Protein AF-A0A8X6IH60-F1 (afdb_monomer_lite)

pLDDT: mean 70.01, std 23.92, range [30.62, 98.75]

InterPro domains:
  IPR001849 Pleckstrin homology domain [PF00169] (4-75)
  IPR001849 Pleckstrin homology domain [PS50003] (1-76)
  IPR011993 PH-like domain superfamily [G3DSA:2.30.29.30] (2-85)
  IPR043448 Pleckstrin homology domain-containing family O member 1/2 [PTHR15871] (10-152)

Radius of gyration: 47.79 Å; chains: 1; bounding box: 121×69×142 Å

Secondary structure (DSSP, 8-state):
---SSTT--S-STTS----GGG--EEEE---SSTT-S-EEEEE-SS--SS--PEEEE-SSHHHHHHHHHHHHHHHHHHHHHHTSTT-----------------------------TTTTSPPP-TT-PPP---------------------------------------------------------------------------PPPPP---------------HHHHHHHHHHHHHHHHHTT--TT--PPPPHHHHHHHHHHHHHHHHHHHHHHHHHHHHHHHHHHHHHHHHHHHHHHHHHHHHHHHHHHHHHHHHHHHHHHHHHHHHHHHHHHHHHHHHHHHHHHHHHHHHHHHHHHHHHHHHHT-

Foldseek 3Di:
DDDPDPPDPPPDPPDDDDDLLQWQDKAFDPDPDPPARAKIWTAHPPPDPPGPIDIDGDPDPVVSVVVSVVSNVVSVVSVVVVPDPDDDPPPPPDDDDDDDDDDDDDDDDPDDPDPPPPPDPDPPDDDDDPPPPDPDPDPDDDDDDDPDDDDDDDDDDDDDDDDDDDDDDDDDDDDDDDDDPDPDDDDDDDDDDDDDDDDDDDDDDDDDDDDDDDDDDDDDPCPDPPPVVVVVVVVVVVVCVVVVPDPPDPDPDDVVVVVVVVVVVVVVVVVVVVVVVVVVVVVVVVVVVVVVVVVVVVVVVVVVVVVVVVVVVVVVVVVVVVVVVVVVVVVVVVVVVVVVVVVVVVVVVVVVVVVVVVVVVVVVVVVVD

Structure (mmCIF, N/CA/C/O backbone):
data_AF-A0A8X6IH60-F1
#
_entry.id   AF-A0A8X6IH60-F1
#
loop_
_atom_site.group_PDB
_atom_site.id
_atom_site.type_symbol
_atom_site.label_atom_id
_atom_site.label_alt_id
_atom_site.label_comp_id
_atom_site.label_asym_id
_atom_site.label_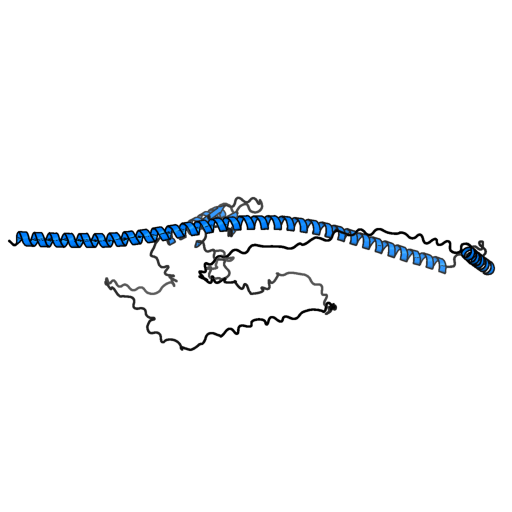entity_id
_atom_site.label_seq_id
_atom_site.pdbx_PDB_ins_code
_atom_site.Cartn_x
_atom_site.Cartn_y
_atom_site.Cartn_z
_atom_site.occupancy
_atom_site.B_iso_or_equiv
_atom_site.auth_seq_id
_atom_site.auth_comp_id
_atom_site.auth_asym_id
_atom_site.auth_atom_id
_atom_site.pdbx_PDB_model_num
ATOM 1 N N . MET A 1 1 ? -17.588 -17.289 -11.779 1.00 48.81 1 MET A N 1
ATOM 2 C CA . MET A 1 1 ? -16.783 -18.509 -11.999 1.00 48.81 1 MET A CA 1
ATOM 3 C C . MET A 1 1 ? -16.301 -18.415 -13.435 1.00 48.81 1 MET A C 1
ATOM 5 O O . MET A 1 1 ? -17.143 -18.411 -14.318 1.00 48.81 1 MET A O 1
ATOM 9 N N . PHE A 1 2 ? -15.010 -18.174 -13.664 1.00 45.12 2 PHE A N 1
ATOM 10 C CA . PHE A 1 2 ? -14.472 -18.009 -15.018 1.00 45.12 2 PHE A CA 1
ATOM 11 C C . PHE A 1 2 ? -13.939 -19.360 -15.490 1.00 45.12 2 PHE A C 1
ATOM 13 O O . PHE A 1 2 ? -12.929 -19.838 -14.974 1.00 45.12 2 PHE A O 1
ATOM 20 N N . SER A 1 3 ? -14.644 -19.999 -16.420 1.00 40.81 3 SER A N 1
ATOM 21 C CA . SER A 1 3 ? -14.203 -21.225 -17.079 1.00 40.81 3 SER A CA 1
ATOM 22 C C . SER A 1 3 ? -14.159 -20.990 -18.584 1.00 40.81 3 SER A C 1
ATOM 24 O O . SER A 1 3 ? -15.100 -20.464 -19.165 1.00 40.81 3 SER A O 1
ATOM 26 N N . SER A 1 4 ? -13.080 -21.425 -19.232 1.00 39.62 4 SER A N 1
ATOM 27 C CA . SER A 1 4 ? -12.942 -21.456 -20.696 1.00 39.62 4 SER A CA 1
ATOM 28 C C . SER A 1 4 ? -13.861 -22.491 -21.372 1.00 39.62 4 SER A C 1
ATOM 30 O O . SER A 1 4 ? -13.827 -22.660 -22.586 1.00 39.62 4 SER A O 1
ATOM 32 N N . SER A 1 5 ? -14.687 -23.193 -20.592 1.00 41.41 5 SER A N 1
ATOM 33 C CA . SER A 1 5 ? -15.637 -24.210 -21.033 1.00 41.41 5 SER A CA 1
ATOM 34 C C . SER A 1 5 ? -16.956 -24.038 -20.282 1.00 41.41 5 SER A C 1
ATOM 36 O O . SER A 1 5 ? -16.980 -23.986 -19.048 1.00 41.41 5 SER A O 1
ATOM 38 N N . THR A 1 6 ? -18.058 -23.990 -21.031 1.00 49.53 6 THR A N 1
ATOM 39 C CA . THR A 1 6 ? -19.439 -23.840 -20.540 1.00 49.53 6 THR A CA 1
ATOM 40 C C . THR A 1 6 ? -19.954 -25.056 -19.758 1.00 49.53 6 THR A C 1
ATOM 42 O O . THR A 1 6 ? -21.046 -25.000 -19.199 1.00 49.53 6 THR A O 1
ATOM 45 N N . GLN A 1 7 ? -19.176 -26.142 -19.665 1.00 48.38 7 GLN A N 1
ATOM 46 C CA . GLN A 1 7 ? -19.525 -27.349 -18.902 1.00 48.38 7 GLN A CA 1
ATOM 47 C C . GLN A 1 7 ? -18.658 -27.589 -17.657 1.00 48.38 7 GLN A C 1
ATOM 49 O O . GLN A 1 7 ? -18.903 -28.549 -16.921 1.00 48.38 7 GLN A O 1
ATOM 54 N N . SER A 1 8 ? -17.651 -26.753 -17.383 1.00 47.19 8 SER A N 1
ATOM 55 C CA . SER A 1 8 ? -16.780 -26.988 -16.227 1.00 47.19 8 SER A CA 1
ATOM 56 C C . SER A 1 8 ? -17.507 -26.611 -14.933 1.00 47.19 8 SER A C 1
ATOM 58 O O . SER A 1 8 ? -17.774 -25.442 -14.664 1.00 47.19 8 SER A O 1
ATOM 60 N N . LYS A 1 9 ? -17.804 -27.609 -14.090 1.00 52.34 9 LYS A N 1
ATOM 61 C CA . LYS A 1 9 ? -18.406 -27.446 -12.748 1.00 52.34 9 LYS A CA 1
ATOM 62 C C . LYS A 1 9 ? -17.467 -26.772 -11.725 1.00 52.34 9 LYS A C 1
ATOM 64 O O . LYS A 1 9 ? -17.637 -26.964 -10.525 1.00 52.34 9 LYS A O 1
ATOM 69 N N . GLY A 1 10 ? -16.450 -26.036 -12.183 1.00 47.19 10 GLY A N 1
ATOM 70 C CA . GLY A 1 10 ? -15.526 -25.254 -11.359 1.00 47.19 10 GLY A CA 1
ATOM 71 C C . GLY A 1 10 ? -14.864 -26.010 -10.208 1.00 47.19 10 GLY A C 1
ATOM 72 O O . GLY A 1 10 ? -14.608 -25.435 -9.155 1.00 47.19 10 GLY A O 1
ATOM 73 N N . ASN A 1 11 ? -14.588 -27.301 -10.408 1.00 48.88 11 ASN A N 1
ATOM 74 C CA . ASN A 1 11 ? -13.735 -28.108 -9.526 1.00 48.88 11 ASN A CA 1
ATOM 75 C C . ASN A 1 11 ? -12.288 -28.193 -10.056 1.00 48.88 11 ASN A C 1
ATOM 77 O O . ASN A 1 11 ? -11.426 -28.871 -9.500 1.00 48.88 11 ASN A O 1
ATOM 81 N N . GLU A 1 12 ? -11.997 -27.531 -11.173 1.00 48.03 12 GLU A N 1
ATOM 82 C CA . GLU A 1 12 ? -10.655 -27.514 -11.733 1.00 48.03 12 GLU A CA 1
ATOM 83 C C . GLU A 1 12 ? -9.822 -26.455 -11.007 1.00 48.03 12 GLU A C 1
ATOM 85 O O . GLU A 1 12 ? -10.176 -25.277 -10.962 1.00 48.03 12 GLU A O 1
ATOM 90 N N . LYS A 1 13 ? -8.691 -26.885 -10.434 1.00 54.25 13 LYS A N 1
ATOM 91 C CA . LYS A 1 13 ? -7.746 -26.060 -9.654 1.00 54.25 13 LYS A CA 1
ATOM 92 C C . LYS A 1 13 ? -7.140 -24.881 -10.439 1.00 54.25 13 LYS A C 1
ATOM 94 O O . LYS A 1 13 ? -6.390 -24.099 -9.866 1.00 54.25 13 LYS A O 1
ATOM 99 N N . SER A 1 14 ? -7.427 -24.787 -11.735 1.00 45.50 14 SER A N 1
ATOM 100 C CA . SER A 1 14 ? -7.004 -23.732 -12.656 1.00 45.50 14 SER A CA 1
ATOM 101 C C . SER A 1 14 ? -8.028 -22.603 -12.816 1.00 45.50 14 SER A C 1
ATOM 103 O O . SER A 1 14 ? -7.674 -21.565 -13.372 1.00 45.50 14 SER A O 1
ATOM 105 N N . CYS A 1 15 ? -9.273 -22.750 -12.337 1.00 55.00 15 CYS A N 1
ATOM 106 C CA . CYS A 1 15 ? -10.232 -21.646 -12.366 1.00 55.00 15 CYS A CA 1
ATOM 107 C C . CYS A 1 15 ? -9.965 -20.701 -11.185 1.00 55.00 15 CYS A C 1
ATOM 109 O O . CYS A 1 15 ? -10.027 -21.088 -10.017 1.00 55.00 15 CYS A O 1
ATOM 111 N N . GLY A 1 16 ? -9.616 -19.449 -11.483 1.00 62.66 16 GLY A N 1
ATOM 112 C CA . GLY A 1 16 ? -9.436 -18.427 -10.458 1.00 62.66 16 GLY A CA 1
ATOM 113 C C . GLY A 1 16 ? -10.760 -18.185 -9.734 1.00 62.66 16 GLY A C 1
ATOM 114 O O . GLY A 1 16 ? -11.678 -17.582 -10.290 1.00 62.66 16 GLY A O 1
ATOM 115 N N . VAL A 1 17 ? -10.881 -18.669 -8.499 1.00 74.19 17 VAL A N 1
ATOM 116 C CA . VAL A 1 17 ? -12.003 -18.329 -7.622 1.00 74.19 17 VAL A CA 1
ATOM 117 C C . VAL A 1 17 ? -11.660 -17.018 -6.926 1.00 74.19 17 VAL A C 1
ATOM 119 O O . VAL A 1 17 ? -10.758 -16.967 -6.091 1.00 74.19 17 VAL A O 1
ATOM 122 N N . LEU A 1 18 ? -12.380 -15.951 -7.271 1.00 81.62 18 LEU A N 1
ATOM 123 C CA . LEU A 1 18 ? -12.274 -14.679 -6.569 1.00 81.62 18 LEU A CA 1
ATOM 124 C C . LEU A 1 18 ? -13.090 -14.760 -5.274 1.00 81.62 18 LEU A C 1
ATOM 126 O O . LEU A 1 18 ? -14.310 -14.924 -5.315 1.00 81.62 18 LEU A O 1
ATOM 130 N N . ASN A 1 19 ? -12.427 -14.654 -4.122 1.00 83.88 19 ASN A N 1
ATOM 131 C CA . ASN A 1 19 ? -13.132 -14.596 -2.848 1.00 83.88 19 ASN A CA 1
ATOM 132 C C . ASN A 1 19 ? -13.708 -13.187 -2.627 1.00 83.88 19 ASN A C 1
ATOM 134 O O . ASN A 1 19 ? -12.965 -12.261 -2.304 1.00 83.88 19 ASN A O 1
ATOM 138 N N . LEU A 1 20 ? -15.030 -13.045 -2.767 1.00 87.75 20 LEU A N 1
ATOM 139 C CA . LEU A 1 20 ? -15.758 -11.789 -2.549 1.00 87.75 20 LEU A CA 1
ATOM 140 C C . LEU A 1 20 ? -15.799 -11.345 -1.079 1.00 87.75 20 LEU A C 1
ATOM 142 O O . LEU A 1 20 ? -16.198 -10.220 -0.800 1.00 87.75 20 LEU A O 1
ATOM 146 N N . ASP A 1 21 ? -15.343 -12.172 -0.131 1.00 85.06 21 ASP A N 1
ATOM 147 C CA . ASP A 1 21 ? -15.350 -11.822 1.292 1.00 85.06 21 ASP A CA 1
ATOM 148 C C . ASP A 1 21 ? -14.523 -10.563 1.607 1.00 85.06 21 ASP A C 1
ATOM 150 O O . ASP A 1 21 ? -14.809 -9.875 2.593 1.00 85.06 21 ASP A O 1
ATOM 154 N N . TYR A 1 22 ? -13.518 -10.258 0.787 1.00 87.06 22 TYR A N 1
ATOM 155 C CA . TYR A 1 22 ? -12.596 -9.142 0.997 1.00 87.06 22 TYR A CA 1
ATOM 156 C C . TYR A 1 22 ? -12.948 -7.884 0.204 1.00 87.06 22 TYR A C 1
ATOM 158 O O . TYR A 1 22 ? -12.294 -6.869 0.407 1.00 87.06 22 TYR A O 1
ATOM 166 N N . TYR A 1 23 ? -13.954 -7.940 -0.670 1.00 91.44 23 TYR A N 1
ATOM 167 C CA . TYR A 1 23 ? -14.323 -6.847 -1.566 1.00 91.44 23 TYR A CA 1
ATOM 168 C C . TYR A 1 23 ? -15.681 -6.276 -1.174 1.00 91.44 23 TYR A C 1
ATOM 170 O O . TYR A 1 23 ? -16.594 -7.008 -0.795 1.00 91.44 23 TYR A O 1
ATOM 178 N N . ASP A 1 24 ? -15.815 -4.960 -1.261 1.00 92.62 24 ASP A N 1
ATOM 179 C CA . ASP A 1 24 ? -17.054 -4.251 -0.945 1.00 92.62 24 ASP A CA 1
ATOM 180 C C . ASP A 1 24 ? -17.452 -3.215 -1.999 1.00 92.62 24 ASP A C 1
ATOM 182 O O . ASP A 1 24 ? -18.506 -2.595 -1.865 1.00 92.62 24 ASP A O 1
ATOM 186 N N . VAL A 1 25 ? -16.653 -3.063 -3.060 1.00 92.69 25 VAL A N 1
ATOM 187 C CA . VAL A 1 25 ? -16.924 -2.154 -4.173 1.00 92.69 25 VAL A CA 1
ATOM 188 C C . VAL A 1 25 ? -16.862 -2.919 -5.489 1.00 92.69 25 VAL A C 1
ATOM 190 O O . VAL A 1 25 ? -15.901 -3.637 -5.772 1.00 92.69 25 VAL A O 1
ATOM 193 N N . CYS A 1 26 ? -17.891 -2.735 -6.311 1.00 95.06 26 CYS A N 1
ATOM 194 C CA . CYS A 1 26 ? -17.888 -3.116 -7.714 1.00 95.06 26 CYS A CA 1
ATOM 195 C C . CYS A 1 26 ? -18.506 -1.970 -8.514 1.00 95.06 26 CYS A C 1
ATOM 197 O O . CYS A 1 26 ? -19.672 -1.637 -8.298 1.00 95.06 26 CYS A O 1
ATOM 199 N N . GLU A 1 27 ? -17.713 -1.341 -9.377 1.00 93.94 27 GLU A N 1
ATOM 200 C CA . GLU A 1 27 ? -18.096 -0.124 -10.094 1.00 93.94 27 GLU A CA 1
ATOM 201 C C . GLU A 1 27 ? -17.655 -0.168 -11.557 1.00 93.94 27 GLU A C 1
ATOM 203 O O . GLU A 1 27 ? -16.677 -0.828 -11.921 1.00 93.94 27 GLU A O 1
ATOM 208 N N . GLU A 1 28 ? -18.398 0.542 -12.401 1.00 93.56 28 GLU A N 1
ATOM 209 C CA . GLU A 1 28 ? -18.019 0.771 -13.789 1.00 93.56 28 GLU A CA 1
ATOM 210 C C . GLU A 1 28 ? -16.774 1.659 -13.823 1.00 93.56 28 GLU A C 1
ATOM 212 O O . GLU A 1 28 ? -16.749 2.761 -13.271 1.00 93.56 28 GLU A O 1
ATOM 217 N N . ASN A 1 29 ? -15.714 1.162 -14.455 1.00 89.25 29 ASN A N 1
ATOM 218 C CA . ASN A 1 29 ? -14.502 1.935 -14.622 1.00 89.25 29 ASN A CA 1
ATOM 219 C C . ASN A 1 29 ? -14.700 2.820 -15.837 1.00 89.25 29 ASN A C 1
ATOM 221 O O . ASN A 1 29 ? -14.670 2.310 -16.950 1.00 89.25 29 ASN A O 1
ATOM 225 N N . THR A 1 30 ? -14.861 4.127 -15.647 1.00 81.38 30 THR A N 1
ATOM 226 C CA . THR A 1 30 ? -14.827 5.078 -16.762 1.00 81.38 30 THR A CA 1
ATOM 227 C C . THR A 1 30 ? -13.425 5.041 -17.369 1.00 81.38 30 THR A C 1
ATOM 229 O O . THR A 1 30 ? -12.490 5.602 -16.778 1.00 81.38 30 THR A O 1
ATOM 232 N N . PRO A 1 31 ? -13.218 4.359 -18.507 1.00 67.62 31 PRO A N 1
ATOM 233 C CA . PRO A 1 31 ? -11.875 4.130 -18.977 1.00 67.62 31 PRO A CA 1
ATOM 234 C C . PRO A 1 31 ? -11.354 5.450 -19.548 1.00 67.62 31 PRO A C 1
ATOM 236 O O . PRO A 1 31 ? -11.982 6.080 -20.397 1.00 67.62 31 PRO A O 1
ATOM 239 N N . LYS A 1 32 ? -10.162 5.873 -19.112 1.00 69.75 32 LYS A N 1
ATOM 240 C CA . LYS A 1 32 ? -9.402 6.898 -19.851 1.00 69.75 32 LYS A CA 1
ATOM 241 C C . LYS A 1 32 ? -8.948 6.376 -21.221 1.00 69.75 32 LYS A C 1
ATOM 243 O O . LYS A 1 32 ? -8.559 7.162 -22.081 1.00 69.75 32 LYS A O 1
ATOM 248 N N . ASP A 1 33 ? -8.994 5.059 -21.408 1.00 60.97 33 ASP A N 1
ATOM 249 C CA . ASP A 1 33 ? -8.497 4.350 -22.575 1.00 60.97 33 ASP A CA 1
ATOM 250 C C . ASP A 1 33 ? -9.644 3.988 -23.532 1.00 60.97 33 ASP A C 1
ATOM 252 O O . ASP A 1 33 ? -10.568 3.261 -23.178 1.00 60.97 33 ASP A O 1
ATOM 256 N N . LYS A 1 34 ? -9.591 4.478 -24.776 1.00 73.06 34 LYS A N 1
ATOM 257 C CA . LYS A 1 34 ? -10.676 4.312 -25.769 1.00 73.06 34 LYS A CA 1
ATOM 258 C C . LYS A 1 34 ? -10.841 2.882 -26.296 1.00 73.06 34 LYS A C 1
ATOM 260 O O . LYS A 1 34 ? -11.764 2.628 -27.063 1.00 73.06 34 LYS A O 1
ATOM 265 N N . LYS A 1 35 ? -9.922 1.972 -25.965 1.00 77.31 35 LYS A N 1
ATOM 266 C CA . LYS A 1 35 ? -9.843 0.650 -26.602 1.00 77.31 35 LYS A CA 1
ATOM 267 C C . LYS A 1 35 ? -10.887 -0.340 -26.088 1.00 77.31 35 LYS A C 1
ATOM 269 O O . LYS A 1 35 ? -11.349 -1.143 -26.883 1.00 77.31 35 LYS A O 1
ATOM 274 N N . ASN A 1 36 ? -11.289 -0.240 -24.819 1.00 78.94 36 ASN A N 1
ATOM 275 C CA . ASN A 1 36 ? -12.296 -1.110 -24.211 1.00 78.94 36 ASN A CA 1
ATOM 276 C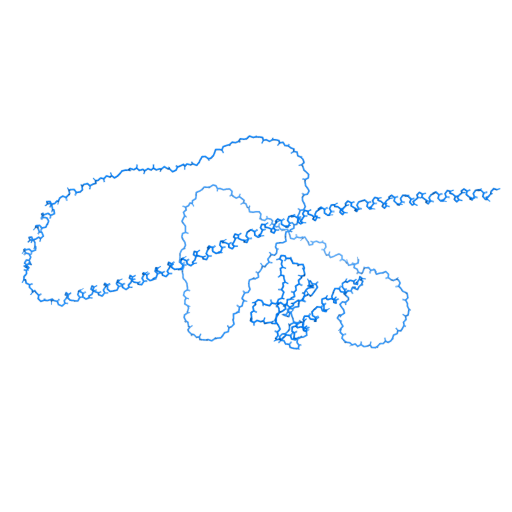 C . ASN A 1 36 ? -13.320 -0.246 -23.456 1.00 78.94 36 ASN A C 1
ATOM 278 O O . ASN A 1 36 ? -13.038 0.164 -22.332 1.00 78.94 36 ASN A O 1
ATOM 282 N N . PRO A 1 37 ? -14.489 0.061 -24.050 1.00 83.75 37 PRO A N 1
ATOM 283 C CA . PRO A 1 37 ? -15.487 0.927 -23.419 1.00 83.75 37 PRO A CA 1
ATOM 284 C C . PRO A 1 37 ? -16.238 0.250 -22.263 1.00 83.75 37 PRO A C 1
ATOM 286 O O . PRO A 1 37 ? -16.880 0.935 -21.477 1.00 83.75 37 PRO A O 1
ATOM 289 N N . HIS A 1 38 ? -16.165 -1.077 -22.150 1.00 92.12 38 HIS A N 1
ATOM 290 C CA . HIS A 1 38 ? -16.948 -1.863 -21.197 1.00 92.12 38 HIS A CA 1
ATOM 291 C C . HIS A 1 38 ? -16.031 -2.525 -20.168 1.00 92.12 38 HIS A C 1
ATOM 293 O O . HIS A 1 38 ? -15.802 -3.732 -20.209 1.00 92.12 38 HIS A O 1
ATOM 299 N N . VAL A 1 39 ? -15.480 -1.726 -19.252 1.00 93.69 39 VAL A N 1
ATOM 300 C CA . VAL A 1 39 ? -14.595 -2.206 -18.182 1.00 93.69 39 VAL A CA 1
ATOM 301 C C . VAL A 1 39 ? -15.218 -1.914 -16.824 1.00 93.69 39 VAL A C 1
ATOM 303 O O . VAL A 1 39 ? -15.705 -0.815 -16.577 1.00 93.69 39 VAL A O 1
ATOM 306 N N . PHE A 1 40 ? -15.173 -2.882 -15.915 1.00 94.25 40 PHE A N 1
ATOM 307 C CA . PHE A 1 40 ? -15.575 -2.699 -14.522 1.00 94.25 40 PHE A CA 1
ATOM 308 C C . PHE A 1 40 ? -14.474 -3.175 -13.575 1.00 94.25 40 PHE A C 1
ATOM 310 O O . PHE A 1 40 ? -13.594 -3.960 -13.943 1.00 94.25 40 PHE A O 1
ATOM 317 N N . ILE A 1 41 ? -14.507 -2.657 -12.351 1.00 93.56 41 ILE A N 1
ATOM 318 C CA . ILE A 1 41 ? -13.528 -2.948 -11.308 1.00 93.56 41 ILE A CA 1
ATOM 319 C C . ILE A 1 41 ? -14.221 -3.607 -10.120 1.00 93.56 41 ILE A C 1
ATOM 321 O O . ILE A 1 41 ? -15.305 -3.191 -9.717 1.00 93.56 41 ILE A O 1
ATOM 325 N N . ILE A 1 42 ? -13.556 -4.600 -9.528 1.00 94.50 42 ILE A N 1
ATOM 326 C CA . ILE A 1 42 ? -13.881 -5.135 -8.201 1.00 94.50 42 ILE A CA 1
ATOM 327 C C . ILE A 1 42 ? -12.744 -4.759 -7.248 1.00 94.50 42 ILE A C 1
ATOM 329 O O . ILE A 1 42 ? -11.576 -5.043 -7.532 1.00 94.50 42 ILE A O 1
ATOM 333 N N . GLY A 1 43 ? -13.074 -4.112 -6.131 1.00 93.12 43 GLY A N 1
ATOM 334 C CA . GLY A 1 43 ? -12.095 -3.563 -5.198 1.00 93.12 43 GLY A CA 1
ATOM 335 C C . GLY A 1 43 ? -12.628 -3.372 -3.781 1.00 93.12 43 GLY A C 1
ATOM 336 O O . GLY A 1 43 ? -13.729 -3.808 -3.433 1.00 93.12 43 GLY A O 1
ATOM 337 N N . THR A 1 44 ? -11.798 -2.743 -2.952 1.00 91.06 44 THR A N 1
ATOM 338 C CA . THR A 1 44 ? -12.137 -2.376 -1.576 1.00 91.06 44 THR A CA 1
ATOM 339 C C . THR A 1 44 ? -12.338 -0.867 -1.470 1.00 91.06 44 THR A C 1
ATOM 341 O O . THR A 1 44 ? -11.569 -0.101 -2.048 1.00 91.06 44 THR A O 1
ATOM 344 N N . SER A 1 45 ? -13.334 -0.422 -0.706 1.00 87.69 45 SER A N 1
ATOM 345 C CA . SER A 1 45 ? -13.602 0.992 -0.418 1.00 87.69 45 SER A CA 1
ATOM 346 C C . SER A 1 45 ? -12.496 1.618 0.429 1.00 87.69 45 SER A C 1
ATOM 348 O O . SER A 1 45 ? -12.202 2.809 0.322 1.00 87.69 45 SER A O 1
ATOM 350 N N . VAL A 1 46 ? -11.844 0.795 1.255 1.00 84.88 46 VAL A N 1
ATOM 351 C CA . VAL A 1 46 ? -10.643 1.175 1.991 1.00 84.88 46 VAL A CA 1
ATOM 352 C C . VAL A 1 46 ? -9.491 1.224 0.998 1.00 84.88 46 VAL A C 1
ATOM 354 O O . VAL A 1 46 ? -8.974 0.192 0.568 1.00 84.88 46 VAL A O 1
ATOM 357 N N . ARG A 1 47 ? -9.100 2.439 0.621 1.00 72.25 47 ARG A N 1
ATOM 358 C CA . ARG A 1 47 ? -7.981 2.697 -0.285 1.00 72.25 47 ARG A CA 1
ATOM 359 C C . ARG A 1 47 ? -6.661 2.479 0.464 1.00 72.25 47 ARG A C 1
ATOM 361 O O . ARG A 1 47 ? -6.083 3.412 1.009 1.00 72.25 47 ARG A O 1
ATOM 368 N N . GLY A 1 48 ? -6.243 1.220 0.567 1.00 73.31 48 GLY A N 1
ATOM 369 C CA . GLY A 1 48 ? -4.960 0.827 1.148 1.00 73.31 48 GLY A CA 1
ATOM 370 C C . GLY A 1 48 ? -3.803 0.900 0.147 1.00 73.31 48 GLY A C 1
ATOM 371 O O . GLY A 1 48 ? -4.006 1.044 -1.055 1.00 73.31 48 GLY A O 1
ATOM 372 N N . PHE A 1 49 ? -2.578 0.746 0.657 1.00 51.53 49 PHE A N 1
ATOM 373 C CA . PHE A 1 49 ? -1.330 0.732 -0.122 1.00 51.53 49 PHE A CA 1
ATOM 374 C C . PHE A 1 49 ? -1.273 -0.396 -1.175 1.00 51.53 49 PHE A C 1
ATOM 376 O O . PHE A 1 49 ? -0.585 -0.279 -2.185 1.00 51.53 49 PHE A O 1
ATOM 383 N N . PHE A 1 50 ? -2.036 -1.474 -0.969 1.00 58.25 50 PHE A N 1
ATOM 384 C CA . PHE A 1 50 ? -2.235 -2.534 -1.954 1.00 58.25 50 PHE A CA 1
ATOM 385 C C . PHE A 1 50 ? -3.579 -2.336 -2.638 1.00 58.25 50 PHE A C 1
ATOM 387 O O . PHE A 1 50 ? -4.615 -2.807 -2.168 1.00 58.25 50 PHE A O 1
ATOM 394 N N . ASP A 1 51 ? -3.547 -1.615 -3.753 1.00 71.00 51 ASP A N 1
ATOM 395 C CA . ASP A 1 51 ? -4.705 -1.398 -4.606 1.00 71.00 51 ASP A CA 1
ATOM 396 C C . ASP A 1 51 ? -5.010 -2.683 -5.394 1.00 71.00 51 ASP A C 1
ATOM 398 O O . ASP A 1 51 ? -4.731 -2.795 -6.586 1.00 71.00 51 ASP A O 1
ATOM 402 N N . ASN A 1 52 ? -5.532 -3.702 -4.702 1.00 78.69 52 ASN A N 1
ATOM 403 C CA . ASN A 1 52 ? -5.928 -4.987 -5.283 1.00 78.69 52 ASN A CA 1
ATOM 404 C C . ASN A 1 52 ? -7.245 -4.837 -6.060 1.00 78.69 52 ASN A C 1
ATOM 406 O O . ASN A 1 52 ? -8.254 -5.465 -5.733 1.00 78.69 52 ASN A O 1
ATOM 410 N N . ARG A 1 53 ? -7.240 -3.961 -7.067 1.00 88.19 53 ARG A N 1
ATOM 411 C CA . ARG A 1 53 ? -8.348 -3.763 -7.995 1.00 88.19 53 ARG A CA 1
ATOM 412 C C . ARG A 1 53 ? -8.227 -4.747 -9.142 1.00 88.19 53 ARG A C 1
ATOM 414 O O . ARG A 1 53 ? -7.273 -4.708 -9.915 1.00 88.19 53 ARG A O 1
ATOM 421 N N . HIS A 1 54 ? -9.230 -5.603 -9.270 1.00 89.94 54 HIS A N 1
ATOM 422 C CA . HIS A 1 54 ? -9.343 -6.511 -10.402 1.00 89.94 54 HIS A CA 1
ATOM 423 C C . HIS A 1 54 ? -10.147 -5.831 -11.499 1.00 89.94 54 HIS A C 1
ATOM 425 O O . HIS A 1 54 ? -11.274 -5.402 -11.254 1.00 89.94 54 HIS A O 1
ATOM 431 N N . GLN A 1 55 ? -9.549 -5.707 -12.683 1.00 91.31 55 GLN A N 1
ATOM 432 C CA . GLN A 1 55 ? -10.193 -5.142 -13.865 1.00 91.31 55 GLN A CA 1
ATOM 433 C C . GLN A 1 55 ? -10.720 -6.262 -14.750 1.00 91.31 55 GLN A C 1
ATOM 435 O O . GLN A 1 55 ? -10.003 -7.215 -15.056 1.00 91.31 55 GLN A O 1
ATOM 440 N N . PHE A 1 56 ? -11.959 -6.107 -15.192 1.00 92.44 56 PHE A N 1
ATOM 441 C CA . PHE A 1 56 ? -12.628 -7.044 -16.077 1.00 92.44 56 PHE A CA 1
ATOM 442 C C . PHE A 1 56 ? -13.250 -6.278 -17.235 1.00 92.44 56 PHE A C 1
ATOM 444 O O . PHE A 1 56 ? -13.753 -5.170 -17.050 1.00 92.44 56 PHE A O 1
ATOM 451 N N . ALA A 1 57 ? -13.216 -6.875 -18.421 1.00 93.00 57 ALA A N 1
ATOM 452 C CA . ALA A 1 57 ? -13.874 -6.347 -19.605 1.00 93.00 57 ALA A CA 1
ATOM 453 C C . ALA A 1 57 ? -15.071 -7.235 -19.959 1.00 93.00 57 ALA A C 1
ATOM 455 O O . ALA A 1 57 ? -14.964 -8.459 -19.880 1.00 93.00 57 ALA A O 1
ATOM 456 N N . ALA A 1 58 ? -16.184 -6.609 -20.328 1.00 92.75 58 ALA A N 1
ATOM 457 C CA . ALA A 1 58 ? -17.362 -7.272 -20.877 1.00 92.75 58 ALA A CA 1
ATOM 458 C C . ALA A 1 58 ? -17.437 -7.036 -22.392 1.00 92.75 58 ALA A C 1
ATOM 460 O O . ALA A 1 58 ? -16.871 -6.066 -22.904 1.00 92.75 58 ALA A O 1
ATOM 461 N N . GLU A 1 59 ? -18.150 -7.899 -23.112 1.00 92.38 59 GLU A N 1
ATOM 462 C CA . GLU A 1 59 ? -18.307 -7.760 -24.564 1.00 92.38 59 GLU A CA 1
ATOM 463 C C . GLU A 1 59 ? -19.358 -6.699 -24.920 1.00 92.38 59 GLU A C 1
ATOM 465 O O . GLU A 1 59 ? -19.294 -6.085 -25.985 1.00 92.38 59 GLU A O 1
ATOM 470 N N . SER A 1 60 ? -20.304 -6.435 -24.010 1.00 94.31 60 SER A N 1
ATOM 471 C CA . SER A 1 60 ? -21.377 -5.452 -24.195 1.00 94.31 60 SER A CA 1
ATOM 472 C C . SER A 1 60 ? -21.692 -4.657 -22.924 1.00 94.31 60 SER A C 1
ATOM 474 O O . SER A 1 60 ? -21.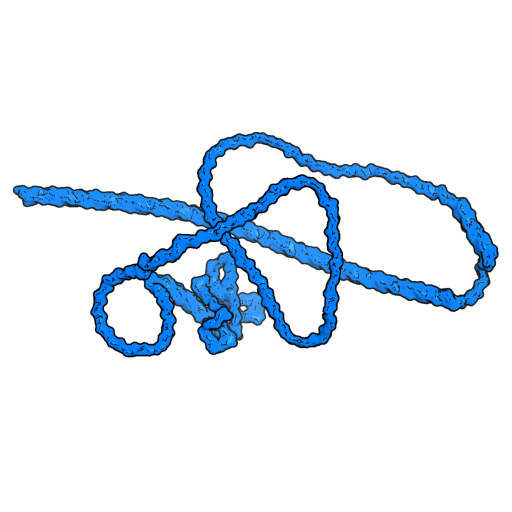410 -5.088 -21.803 1.00 94.31 60 SER A O 1
ATOM 476 N N . ALA A 1 61 ? -22.324 -3.491 -23.093 1.00 93.38 61 ALA A N 1
ATOM 477 C CA . ALA A 1 61 ? -22.792 -2.665 -21.978 1.00 93.38 61 ALA A CA 1
ATOM 478 C C . ALA A 1 61 ? -23.860 -3.374 -21.124 1.00 93.38 61 ALA A C 1
ATOM 480 O O . ALA A 1 61 ? -23.839 -3.272 -19.898 1.00 93.38 61 ALA A O 1
ATOM 481 N N . ASP A 1 62 ? -24.767 -4.127 -21.752 1.00 95.75 62 ASP A N 1
ATOM 482 C CA . ASP A 1 62 ? -25.812 -4.863 -21.035 1.00 95.75 62 ASP A CA 1
ATOM 483 C C . ASP A 1 62 ? -25.218 -5.981 -20.171 1.00 95.75 62 ASP A C 1
ATOM 485 O O . ASP A 1 62 ? -25.620 -6.160 -19.018 1.00 95.75 62 ASP A O 1
ATOM 489 N N . GLU A 1 63 ? -24.217 -6.692 -20.700 1.00 95.19 63 GLU A N 1
ATOM 490 C CA . GLU A 1 63 ? -23.475 -7.712 -19.960 1.00 95.19 63 GLU A CA 1
ATOM 491 C C . GLU A 1 63 ? -22.716 -7.104 -18.777 1.00 95.19 63 GLU A C 1
ATOM 493 O O . GLU A 1 63 ? -22.834 -7.603 -17.658 1.00 95.19 63 GLU A O 1
ATOM 498 N N . LEU A 1 64 ? -22.014 -5.986 -18.993 1.00 94.75 64 LEU A N 1
ATOM 499 C CA . LEU A 1 64 ? -21.328 -5.241 -17.936 1.00 94.75 64 LEU A CA 1
ATOM 500 C C . LEU A 1 64 ? -22.283 -4.905 -16.781 1.00 94.75 64 LEU A C 1
ATOM 502 O O . LEU A 1 64 ? -22.010 -5.220 -15.622 1.00 94.75 64 LEU A O 1
ATOM 506 N N . GLN A 1 65 ? -23.432 -4.306 -17.096 1.00 96.50 65 GLN A N 1
ATOM 507 C CA . GLN A 1 65 ? -24.427 -3.913 -16.099 1.00 96.50 65 GLN A CA 1
ATOM 508 C C . GLN A 1 65 ? -25.096 -5.123 -15.431 1.00 96.50 65 GLN A C 1
ATOM 510 O O . GLN A 1 65 ? -25.484 -5.061 -14.261 1.00 96.50 65 GLN A O 1
ATOM 515 N N . ALA A 1 66 ? -25.257 -6.242 -16.142 1.00 96.44 66 ALA A N 1
ATOM 516 C CA . ALA A 1 66 ? -25.725 -7.493 -15.550 1.00 96.44 66 ALA A CA 1
ATOM 517 C C . ALA A 1 66 ? -24.702 -8.060 -14.551 1.00 96.44 66 ALA A C 1
ATOM 519 O O . ALA A 1 66 ? -25.078 -8.448 -13.443 1.00 96.44 66 ALA A O 1
ATOM 520 N N . TRP A 1 67 ? -23.414 -8.051 -14.902 1.00 96.44 67 TRP A N 1
ATOM 521 C CA . TRP A 1 67 ? -22.334 -8.547 -14.049 1.00 96.44 67 TRP A CA 1
ATOM 522 C C . TRP A 1 67 ? -22.142 -7.680 -12.806 1.00 96.44 67 TRP A C 1
ATOM 524 O O . TRP A 1 67 ? -22.092 -8.223 -11.703 1.00 96.44 67 TRP A O 1
ATOM 534 N N . ILE A 1 68 ? -22.114 -6.350 -12.953 1.00 96.12 68 ILE A N 1
ATOM 535 C CA . ILE A 1 68 ? -22.016 -5.415 -11.821 1.00 96.12 68 ILE A CA 1
ATOM 536 C C . ILE A 1 68 ? -23.149 -5.679 -10.823 1.00 96.12 68 ILE A C 1
ATOM 538 O O . ILE A 1 68 ? -22.886 -5.886 -9.638 1.00 96.12 68 ILE A O 1
ATOM 542 N N . ARG A 1 69 ? -24.402 -5.768 -11.293 1.00 97.31 69 ARG A N 1
ATOM 543 C CA . ARG A 1 69 ? -25.560 -6.051 -10.427 1.00 97.31 69 ARG A CA 1
ATOM 544 C C . ARG A 1 69 ? -25.453 -7.407 -9.727 1.00 97.31 69 ARG A C 1
ATOM 546 O O . ARG A 1 69 ? -25.711 -7.494 -8.527 1.00 97.31 69 ARG A O 1
ATOM 553 N N . ALA A 1 70 ? -25.053 -8.455 -10.448 1.00 96.00 70 ALA A N 1
ATOM 554 C CA . ALA A 1 70 ? -24.895 -9.792 -9.878 1.00 96.00 70 ALA A CA 1
ATOM 555 C C . ALA A 1 70 ? -23.800 -9.835 -8.796 1.00 96.00 70 ALA A C 1
ATOM 557 O O . ALA A 1 70 ? -24.006 -10.408 -7.726 1.00 96.00 70 ALA A O 1
ATOM 558 N N . ILE A 1 71 ? -22.656 -9.191 -9.043 1.00 95.62 71 ILE A N 1
ATOM 559 C CA . ILE A 1 71 ? -21.528 -9.139 -8.104 1.00 95.62 71 ILE A CA 1
ATOM 560 C C . ILE A 1 71 ? -21.887 -8.309 -6.871 1.00 95.62 71 ILE A C 1
ATOM 562 O O . ILE A 1 71 ? -21.643 -8.755 -5.752 1.00 95.62 71 ILE A O 1
ATOM 566 N N . GLN A 1 72 ? -22.504 -7.138 -7.047 1.00 95.94 72 GLN A N 1
ATOM 567 C CA . GLN A 1 72 ? -22.965 -6.305 -5.932 1.00 95.94 72 GLN A CA 1
ATOM 568 C C . GLN A 1 72 ? -23.971 -7.054 -5.048 1.00 95.94 72 GLN A C 1
ATOM 570 O O . GLN A 1 72 ? -23.843 -7.036 -3.823 1.00 95.94 72 GLN A O 1
ATOM 575 N N . SER A 1 73 ? -24.919 -7.778 -5.654 1.00 95.50 73 SER A N 1
ATOM 576 C CA . SER A 1 73 ? -25.864 -8.624 -4.917 1.00 95.50 73 SER A CA 1
ATOM 577 C C . SER A 1 73 ? -25.150 -9.717 -4.114 1.00 95.50 73 SER A C 1
ATOM 579 O O . SER A 1 73 ? -25.492 -9.947 -2.956 1.00 95.50 73 SER A O 1
ATOM 581 N N . ALA A 1 74 ? -24.138 -10.370 -4.695 1.00 93.75 74 ALA A N 1
ATOM 582 C CA . ALA A 1 74 ? -23.360 -11.406 -4.015 1.00 93.75 74 ALA A CA 1
ATOM 583 C C . ALA A 1 74 ? -22.504 -10.846 -2.861 1.00 93.75 74 ALA A C 1
ATOM 585 O O . ALA A 1 74 ? -22.390 -11.479 -1.809 1.00 93.75 74 ALA A O 1
ATOM 586 N N . ILE A 1 75 ? -21.929 -9.650 -3.029 1.00 93.19 75 ILE A N 1
ATOM 587 C CA . ILE A 1 75 ? -21.203 -8.939 -1.967 1.00 93.19 75 ILE A CA 1
ATOM 588 C C . ILE A 1 75 ? -22.149 -8.647 -0.797 1.00 93.19 75 ILE A C 1
ATOM 590 O O . ILE A 1 75 ? -21.813 -8.949 0.350 1.00 93.19 75 ILE A O 1
ATOM 594 N N . GLU A 1 76 ? -23.339 -8.105 -1.065 1.00 92.94 76 GLU A N 1
ATOM 595 C CA . GLU A 1 76 ? -24.309 -7.783 -0.014 1.00 92.94 76 GLU A CA 1
ATOM 596 C C . GLU A 1 76 ? -24.801 -9.045 0.709 1.00 92.94 76 GLU A C 1
ATOM 598 O O . GLU A 1 76 ? -24.817 -9.093 1.941 1.00 92.94 76 GLU A O 1
ATOM 603 N N . GLU A 1 77 ? -25.094 -10.118 -0.029 1.00 92.19 77 GLU A N 1
ATOM 604 C CA . GLU A 1 77 ? -25.460 -11.412 0.554 1.00 92.19 77 GLU A CA 1
ATOM 605 C C . GLU A 1 77 ? -24.361 -11.949 1.488 1.00 92.19 77 GLU A C 1
ATOM 607 O O . GLU A 1 77 ? -24.637 -12.353 2.626 1.00 92.19 77 GLU A O 1
ATOM 612 N N . ALA A 1 78 ? -23.094 -11.878 1.065 1.00 87.50 78 ALA A N 1
ATOM 613 C CA . ALA A 1 78 ? -21.953 -12.283 1.883 1.00 87.50 78 ALA A CA 1
ATOM 614 C C . ALA A 1 78 ? -21.794 -11.415 3.148 1.00 87.50 78 ALA A C 1
ATOM 616 O O . ALA A 1 78 ? -21.353 -11.905 4.196 1.00 87.50 78 ALA A O 1
ATOM 617 N N . ARG A 1 79 ? -22.168 -10.129 3.103 1.00 87.56 79 ARG A N 1
ATOM 618 C CA . ARG A 1 79 ? -22.161 -9.237 4.279 1.00 87.56 79 ARG A CA 1
ATOM 619 C C . ARG A 1 79 ? -23.290 -9.569 5.246 1.00 87.56 79 ARG A C 1
ATOM 621 O O . ARG A 1 79 ? -23.047 -9.682 6.451 1.00 87.56 79 ARG A O 1
ATOM 628 N N . VAL A 1 80 ? -24.501 -9.781 4.739 1.00 87.31 80 VAL A N 1
ATOM 629 C CA . VAL A 1 80 ? -25.661 -10.161 5.557 1.00 87.31 80 VAL A CA 1
ATOM 630 C C . VAL A 1 80 ? -25.432 -11.521 6.216 1.00 87.31 80 VAL A C 1
ATOM 632 O O . VAL A 1 80 ? -25.700 -11.683 7.410 1.00 87.31 80 VAL A O 1
ATOM 635 N N . SER A 1 81 ? -24.851 -12.483 5.492 1.00 81.00 81 SER A N 1
ATOM 636 C CA . SER A 1 81 ? -24.521 -13.798 6.048 1.00 81.00 81 SER A CA 1
ATOM 637 C C . SER A 1 81 ? -23.490 -13.727 7.182 1.00 81.00 81 SER A C 1
ATOM 639 O O . SER A 1 81 ? -23.533 -14.569 8.080 1.00 81.00 81 SER A O 1
ATOM 641 N N . ARG A 1 82 ? -22.584 -12.738 7.188 1.00 76.38 82 ARG A N 1
ATOM 642 C CA . ARG A 1 82 ? -21.608 -12.528 8.276 1.00 76.38 82 ARG A CA 1
ATOM 643 C C . ARG A 1 82 ? -22.229 -11.933 9.537 1.00 76.38 82 ARG A C 1
ATOM 645 O O . ARG A 1 82 ? -21.750 -12.199 10.635 1.00 76.38 82 ARG A O 1
ATOM 652 N N . ARG A 1 83 ? -23.299 -11.148 9.395 1.00 73.00 83 ARG A N 1
ATOM 653 C CA . ARG A 1 83 ? -23.963 -10.474 10.519 1.00 73.00 83 ARG A CA 1
ATOM 654 C C . ARG A 1 83 ? -24.913 -11.363 11.313 1.00 73.00 83 ARG A C 1
ATOM 656 O O . ARG A 1 83 ? -25.386 -10.909 12.344 1.00 73.00 83 ARG A O 1
ATOM 663 N N . LYS A 1 84 ? -25.194 -12.602 10.886 1.00 67.94 84 LYS A N 1
ATOM 664 C CA . LYS A 1 84 ? -25.962 -13.565 11.693 1.00 67.94 84 LYS A CA 1
ATOM 665 C C . LYS A 1 84 ? -25.021 -14.297 12.663 1.00 67.94 84 LYS A C 1
ATOM 667 O O . LYS A 1 84 ? -24.327 -15.224 12.238 1.00 67.94 84 LYS A O 1
ATOM 672 N N . PRO A 1 85 ? -24.996 -13.936 13.959 1.00 49.91 85 PRO A N 1
ATOM 673 C CA . PRO A 1 85 ? -24.178 -14.636 14.932 1.00 49.91 85 PRO A CA 1
ATOM 674 C C . PRO A 1 85 ? -24.853 -15.983 15.211 1.00 49.91 85 PRO A C 1
ATOM 676 O O . PRO A 1 85 ? -25.909 -16.036 15.830 1.00 49.91 85 PRO A O 1
ATOM 679 N N . GLY A 1 86 ? -24.292 -17.082 14.701 1.00 56.91 86 GLY A N 1
ATOM 680 C CA . GLY A 1 86 ? -24.724 -18.424 15.116 1.00 56.91 86 GLY A CA 1
ATOM 681 C C . GLY A 1 86 ? -24.788 -19.505 14.042 1.00 56.91 86 GLY A C 1
ATOM 682 O O . GLY A 1 86 ? -24.839 -20.682 14.394 1.00 56.91 86 GLY A O 1
ATOM 683 N N . ARG A 1 87 ? -24.718 -19.187 12.743 1.00 47.34 87 ARG A N 1
ATOM 684 C CA . ARG A 1 87 ? -24.621 -20.241 11.719 1.00 47.34 87 ARG A CA 1
ATOM 685 C C . ARG A 1 87 ? -23.161 -20.639 11.521 1.00 47.34 87 ARG A C 1
ATOM 687 O O . ARG A 1 87 ? -22.454 -20.076 10.689 1.00 47.34 87 ARG A O 1
ATOM 694 N N . LYS A 1 88 ? -22.706 -21.645 12.280 1.00 52.12 88 LYS A N 1
ATOM 695 C CA . LYS A 1 88 ? -21.566 -22.472 11.858 1.00 52.12 88 LYS A CA 1
ATOM 696 C C . LYS A 1 88 ? -21.839 -22.878 10.408 1.00 52.12 88 LYS A C 1
ATOM 698 O O . LYS A 1 88 ? -22.875 -23.485 10.142 1.00 52.12 88 LYS A O 1
ATOM 703 N N . ARG A 1 89 ? -20.956 -22.497 9.478 1.00 48.72 89 ARG A N 1
ATOM 704 C CA . ARG A 1 89 ? -20.966 -22.999 8.099 1.00 48.72 89 ARG A CA 1
ATOM 705 C C . ARG A 1 89 ? -20.785 -24.514 8.170 1.00 48.72 89 ARG A C 1
ATOM 707 O O . ARG A 1 89 ? -19.665 -25.009 8.207 1.00 48.72 89 ARG A O 1
ATOM 714 N N . HIS A 1 90 ? -21.892 -25.239 8.261 1.00 40.19 90 HIS A N 1
ATOM 715 C CA . HIS A 1 90 ? -21.929 -26.649 7.938 1.00 40.19 90 HIS A CA 1
ATOM 716 C C . HIS A 1 90 ? -21.708 -26.703 6.427 1.00 40.19 90 HIS A C 1
ATOM 718 O O . HIS A 1 90 ? -22.599 -26.348 5.657 1.00 40.19 90 HIS A O 1
ATOM 724 N N . LEU A 1 91 ? -20.487 -27.038 6.007 1.00 49.41 91 LEU A N 1
ATOM 725 C CA . LEU A 1 91 ? -20.220 -27.500 4.650 1.00 49.41 91 LEU A CA 1
ATOM 726 C C . LEU A 1 91 ? -21.044 -28.781 4.448 1.00 49.41 91 LEU A C 1
ATOM 728 O O . LEU A 1 91 ? -20.551 -29.886 4.642 1.00 49.41 91 LEU A O 1
ATOM 732 N N . GLU A 1 92 ? -22.327 -28.645 4.113 1.00 40.38 92 GLU A N 1
ATOM 733 C CA . GLU A 1 92 ? -23.060 -29.733 3.479 1.00 40.38 92 GLU A CA 1
ATOM 734 C C . GLU A 1 92 ? -22.559 -29.850 2.045 1.00 40.38 92 GLU A C 1
ATOM 736 O O . GLU A 1 92 ? -23.069 -29.218 1.122 1.00 40.38 92 GLU A O 1
ATOM 741 N N . GLY A 1 93 ? -21.553 -30.704 1.867 1.00 42.50 93 GLY A N 1
ATOM 742 C CA . GLY A 1 93 ? -21.481 -31.524 0.671 1.00 42.50 93 GLY A CA 1
ATOM 743 C C . GLY A 1 93 ? -22.720 -32.415 0.642 1.00 42.50 93 GLY A C 1
ATOM 744 O O . GLY A 1 93 ? -22.722 -33.506 1.203 1.00 42.50 93 GLY A O 1
ATOM 745 N N . LYS A 1 94 ? -23.793 -31.908 0.036 1.00 38.84 94 LYS A N 1
ATOM 746 C CA . LYS A 1 94 ? -24.972 -32.684 -0.339 1.00 38.84 94 LYS A CA 1
ATOM 747 C C . LYS A 1 94 ? -24.606 -33.550 -1.543 1.00 38.84 94 LYS A C 1
ATOM 749 O O . LYS A 1 94 ? -24.615 -33.085 -2.679 1.00 38.84 94 LYS A O 1
ATOM 754 N N . SER A 1 95 ? -24.257 -34.804 -1.273 1.00 33.91 95 SER A N 1
ATOM 755 C CA . SER A 1 95 ? -24.480 -35.893 -2.227 1.00 33.91 95 SER A CA 1
ATOM 756 C C . SER A 1 95 ? -25.994 -36.082 -2.389 1.00 33.91 95 SER A C 1
ATOM 758 O O . SER A 1 95 ? -26.703 -36.020 -1.381 1.00 33.91 95 SER A O 1
ATOM 760 N N . PRO A 1 96 ? -26.511 -36.274 -3.613 1.00 51.59 96 PRO A N 1
ATOM 761 C CA . PRO A 1 96 ? -27.932 -36.477 -3.825 1.00 51.59 96 PRO A CA 1
ATOM 762 C C . PRO A 1 96 ? -28.319 -37.918 -3.483 1.00 51.59 96 PRO A C 1
ATOM 764 O O . PRO A 1 96 ? -27.606 -38.853 -3.837 1.00 51.59 96 PRO A O 1
ATOM 767 N N . ASP A 1 97 ? -29.459 -38.017 -2.804 1.00 43.97 97 ASP A N 1
ATOM 768 C CA . ASP A 1 97 ? -30.397 -39.132 -2.705 1.00 43.97 97 ASP A CA 1
ATOM 769 C C . ASP A 1 97 ? -29.871 -40.531 -2.368 1.00 43.97 97 ASP A C 1
ATOM 771 O O . ASP A 1 97 ? -29.178 -41.183 -3.140 1.00 43.97 97 ASP A O 1
ATOM 775 N N . LEU A 1 98 ? -30.350 -41.051 -1.234 1.00 43.12 98 LEU A N 1
ATOM 776 C CA . LEU A 1 98 ? -31.297 -42.170 -1.217 1.00 43.12 98 LEU A CA 1
ATOM 777 C C . LEU A 1 98 ? -31.826 -42.381 0.212 1.00 43.12 98 LEU A C 1
ATOM 779 O O . LEU A 1 98 ? -31.056 -42.435 1.169 1.00 43.12 98 LEU A O 1
ATOM 783 N N . SER A 1 99 ? -33.133 -42.635 0.292 1.00 39.75 99 SER A N 1
ATOM 784 C CA . SER A 1 99 ? -33.889 -43.229 1.412 1.00 39.75 99 SER A CA 1
ATOM 785 C C . SER A 1 99 ? -34.733 -42.270 2.254 1.00 39.75 99 SER A C 1
ATOM 787 O O . SER A 1 99 ? -34.362 -41.782 3.316 1.00 39.75 99 SER A O 1
ATOM 789 N N . THR A 1 100 ? -35.957 -42.112 1.761 1.00 45.44 100 THR A N 1
ATOM 790 C CA . THR A 1 100 ? -37.199 -42.053 2.532 1.00 45.44 100 THR A CA 1
ATOM 791 C C . THR A 1 100 ? -37.184 -42.968 3.763 1.00 45.44 100 THR A C 1
ATOM 793 O O . THR A 1 100 ? -37.078 -44.183 3.614 1.00 45.44 100 THR A O 1
ATOM 796 N N . SER A 1 101 ? -37.394 -42.414 4.956 1.00 40.12 101 SER A N 1
ATOM 797 C CA . SER A 1 101 ? -38.181 -43.070 6.007 1.00 40.12 101 SER A CA 1
ATOM 798 C C . SER A 1 101 ? -38.550 -42.053 7.077 1.00 40.12 101 SER A C 1
ATOM 800 O O . SER A 1 101 ? -37.691 -41.522 7.777 1.00 40.12 101 SER A O 1
ATOM 802 N N . SER A 1 102 ? -39.850 -41.803 7.184 1.00 46.28 102 SER A N 1
ATOM 803 C CA . SER A 1 102 ? -40.510 -41.159 8.312 1.00 46.28 102 SER A CA 1
ATOM 804 C C . SER A 1 102 ? -40.070 -41.771 9.640 1.00 46.28 102 SER A C 1
ATOM 806 O O . SER A 1 102 ? -40.040 -42.994 9.740 1.00 46.28 102 SER A O 1
ATOM 808 N N . GLN A 1 103 ? -39.846 -40.946 10.665 1.00 38.38 103 GLN A N 1
ATOM 809 C CA . GLN A 1 103 ? -40.504 -41.150 11.956 1.00 38.38 103 GLN A CA 1
ATOM 810 C C . GLN A 1 103 ? -40.376 -39.907 12.839 1.00 38.38 103 GLN A C 1
ATOM 812 O O . GLN A 1 103 ? -39.294 -39.369 13.058 1.00 38.38 103 GLN A O 1
ATOM 817 N N . GLU A 1 104 ? -41.526 -39.468 13.325 1.00 49.00 104 GLU A N 1
ATOM 818 C CA . GLU A 1 104 ? -41.709 -38.461 14.357 1.00 49.00 104 GLU A CA 1
ATOM 819 C C . GLU A 1 104 ? -41.213 -39.016 15.701 1.00 49.00 104 GLU A C 1
ATOM 821 O O . GLU A 1 104 ? -41.557 -40.141 16.062 1.00 49.00 104 GLU A O 1
ATOM 826 N N . SER A 1 105 ? -40.453 -38.230 16.467 1.00 39.91 105 SER A N 1
ATOM 827 C CA . SER A 1 105 ? -40.515 -38.283 17.932 1.00 39.91 105 SER A CA 1
ATOM 828 C C . SER A 1 105 ? -39.882 -37.037 18.546 1.00 39.91 105 SER A C 1
ATOM 830 O O . SER A 1 105 ? -38.683 -36.787 18.399 1.00 39.91 105 SER A O 1
ATOM 832 N N . GLU A 1 106 ? -40.705 -36.285 19.268 1.00 46.88 106 GLU A N 1
ATOM 833 C CA . GLU A 1 106 ? -40.283 -35.358 20.309 1.00 46.88 106 GLU A CA 1
ATOM 834 C C . GLU A 1 106 ? -39.423 -36.091 21.349 1.00 46.88 106 GLU A C 1
ATOM 836 O O . GLU A 1 106 ? -39.718 -37.218 21.745 1.00 46.88 106 GLU A O 1
ATOM 841 N N . GLY A 1 107 ? -38.350 -35.448 21.800 1.00 40.06 107 GLY A N 1
ATOM 842 C CA . GLY A 1 107 ? -37.453 -36.027 22.790 1.00 40.06 107 GLY A CA 1
ATOM 843 C C . GLY A 1 107 ? -36.401 -35.030 23.242 1.00 40.06 107 GLY A C 1
ATOM 844 O O . GLY A 1 107 ? -35.331 -34.906 22.652 1.00 40.06 107 GLY A O 1
ATOM 845 N N . THR A 1 108 ? -36.720 -34.309 24.309 1.00 49.19 108 THR A N 1
ATOM 846 C CA . THR A 1 108 ? -35.786 -33.587 25.173 1.00 49.19 108 THR A CA 1
ATOM 847 C C . THR A 1 108 ? -34.575 -34.462 25.505 1.00 49.19 108 THR A C 1
ATOM 849 O O . THR A 1 108 ? -34.709 -35.525 26.106 1.00 49.19 108 THR A O 1
ATOM 852 N N . SER A 1 109 ? -33.366 -34.016 25.157 1.00 41.72 109 SER A N 1
ATOM 853 C CA . SER A 1 109 ? -32.137 -34.594 25.707 1.00 41.72 109 SER A CA 1
ATOM 854 C C . SER A 1 109 ? -31.004 -33.577 25.752 1.00 41.72 109 SER A C 1
ATOM 856 O O . SER A 1 109 ? -30.341 -33.260 24.767 1.00 41.72 109 SER A O 1
ATOM 858 N N . THR A 1 110 ? -30.777 -33.086 26.966 1.00 52.00 110 THR A N 1
ATOM 859 C CA . THR A 1 110 ? -29.544 -32.459 27.427 1.00 52.00 110 THR A CA 1
ATOM 860 C C . THR A 1 110 ? -28.433 -33.512 27.462 1.00 52.00 110 THR A C 1
ATOM 862 O O . THR A 1 110 ? -28.220 -34.162 28.484 1.00 52.00 110 THR A O 1
ATOM 865 N N . ALA A 1 111 ? -27.723 -33.704 26.353 1.00 46.31 111 ALA A N 1
ATOM 866 C CA . ALA A 1 111 ? -26.534 -34.549 26.314 1.00 46.31 111 ALA A CA 1
ATOM 867 C C . ALA A 1 111 ? -25.292 -33.672 26.126 1.00 46.31 111 ALA A C 1
ATOM 869 O O . ALA A 1 111 ? -25.023 -33.127 25.055 1.00 46.31 111 ALA A O 1
ATOM 870 N N . CYS A 1 112 ? -24.557 -33.513 27.224 1.00 50.41 112 CYS A N 1
ATOM 871 C CA . CYS A 1 112 ? -23.255 -32.872 27.292 1.00 50.41 112 CYS A CA 1
ATOM 872 C C . CYS A 1 112 ? -22.298 -33.585 26.321 1.00 50.41 112 CYS A C 1
ATOM 874 O O . CYS A 1 112 ? -22.057 -34.784 26.460 1.00 50.41 112 CYS A O 1
ATOM 876 N N . LEU A 1 113 ? -21.782 -32.867 25.319 1.00 46.69 113 LEU A N 1
ATOM 877 C CA . LEU A 1 113 ? -20.814 -33.397 24.357 1.00 46.69 113 LEU A CA 1
ATOM 878 C C . LEU A 1 113 ? -19.504 -33.717 25.085 1.00 46.69 113 LEU A C 1
ATOM 880 O O . LEU A 1 113 ? -18.683 -32.840 25.353 1.00 46.69 113 LEU A O 1
ATOM 884 N N . VAL A 1 114 ? -19.323 -34.989 25.426 1.00 47.06 114 VAL A N 1
ATOM 885 C CA . VAL A 1 114 ? -18.083 -35.499 26.005 1.00 47.06 114 VAL A CA 1
ATOM 886 C C . VAL A 1 114 ? -17.038 -35.566 24.892 1.00 47.06 114 VAL A C 1
ATOM 888 O O . VAL A 1 114 ? -17.216 -36.243 23.882 1.00 47.06 114 VAL A O 1
ATOM 891 N N . ASN A 1 115 ? -15.952 -34.814 25.066 1.00 49.00 115 ASN A N 1
ATOM 892 C CA . ASN A 1 115 ? -14.834 -34.731 24.131 1.00 49.00 115 ASN A CA 1
ATOM 893 C C . ASN A 1 115 ? -14.216 -36.119 23.877 1.00 49.00 115 ASN A C 1
ATOM 895 O O . ASN A 1 115 ? -13.434 -36.616 24.687 1.00 49.00 115 ASN A O 1
ATOM 899 N N . ALA A 1 116 ? -14.512 -36.702 22.714 1.00 53.59 116 ALA A N 1
ATOM 900 C CA . ALA A 1 116 ? -14.051 -38.018 22.254 1.00 53.59 116 ALA A CA 1
ATOM 901 C C . ALA A 1 116 ? -12.528 -38.134 21.990 1.00 53.59 116 ALA A C 1
ATOM 903 O O . ALA A 1 116 ? -12.067 -39.089 21.370 1.00 53.59 116 ALA A O 1
ATOM 904 N N . THR A 1 117 ? -11.718 -37.168 22.425 1.00 53.78 117 THR A N 1
ATOM 905 C CA . THR A 1 117 ? -10.259 -37.148 22.220 1.00 53.78 117 THR A CA 1
ATOM 906 C C . THR A 1 117 ? -9.449 -37.312 23.503 1.00 53.78 117 THR A C 1
ATOM 908 O O . THR A 1 117 ? -8.222 -37.359 23.425 1.00 53.78 117 THR A O 1
ATOM 911 N N . LYS A 1 118 ? -10.094 -37.432 24.674 1.00 59.53 118 LYS A N 1
ATOM 912 C CA . LYS A 1 118 ? -9.382 -37.492 25.962 1.00 59.53 118 LYS A CA 1
ATOM 913 C C . LYS A 1 118 ? -8.638 -38.815 26.209 1.00 59.53 118 LYS A C 1
ATOM 915 O O . LYS A 1 118 ? -7.635 -38.793 26.914 1.00 59.53 118 LYS A O 1
ATOM 920 N N . ASP A 1 119 ? -9.037 -39.904 25.549 1.00 55.66 119 ASP A N 1
ATOM 921 C CA . ASP A 1 119 ? -8.456 -41.243 25.762 1.00 55.66 119 ASP A CA 1
ATOM 922 C C . ASP A 1 119 ? -7.569 -41.741 24.610 1.00 55.66 119 ASP A C 1
ATOM 924 O O . ASP A 1 119 ? -7.262 -42.930 24.504 1.00 55.66 119 ASP A O 1
ATOM 928 N N . ARG A 1 120 ? -7.105 -40.851 23.721 1.00 61.81 120 ARG A N 1
ATOM 929 C CA . ARG A 1 120 ? -6.107 -41.255 22.723 1.00 61.81 120 ARG A CA 1
ATOM 930 C C . ARG A 1 120 ? -4.755 -41.438 23.413 1.00 61.81 120 ARG A C 1
ATOM 932 O O . ARG A 1 120 ? -4.218 -40.490 23.985 1.00 61.81 120 ARG A O 1
ATOM 939 N N . ALA A 1 121 ? -4.205 -42.651 23.334 1.00 68.12 121 ALA A N 1
ATOM 940 C CA . ALA A 1 121 ? -2.873 -42.975 23.828 1.00 68.12 121 ALA A CA 1
ATOM 941 C C . ALA A 1 121 ? -1.867 -41.912 23.364 1.00 68.12 121 ALA A C 1
ATOM 943 O O . ALA A 1 121 ? -1.772 -41.612 22.169 1.00 68.12 121 ALA A O 1
ATOM 944 N N . ARG A 1 122 ? -1.141 -41.317 24.319 1.00 67.69 122 ARG A N 1
ATOM 945 C CA . ARG A 1 122 ? -0.039 -40.400 24.023 1.00 67.69 122 ARG A CA 1
ATOM 946 C C . ARG A 1 122 ? 0.894 -41.104 23.041 1.00 67.69 122 ARG A C 1
ATOM 948 O O . ARG A 1 122 ? 1.422 -42.171 23.348 1.00 67.69 122 ARG A O 1
ATOM 955 N N . GLY A 1 123 ? 1.054 -40.521 21.853 1.00 72.75 123 GLY A N 1
ATOM 956 C CA . GLY A 1 123 ? 2.015 -41.001 20.867 1.00 72.75 123 GLY A CA 1
ATOM 957 C C . GLY A 1 123 ? 3.422 -41.101 21.474 1.00 72.75 123 GLY A C 1
ATOM 958 O O . GLY A 1 123 ? 3.685 -40.484 22.509 1.00 72.75 123 GLY A O 1
ATOM 959 N N . PRO A 1 124 ? 4.328 -41.875 20.852 1.00 70.88 124 PRO A N 1
ATOM 960 C CA . PRO A 1 124 ? 5.625 -42.226 21.421 1.00 70.88 124 PRO A CA 1
ATOM 961 C C . PRO A 1 124 ? 6.378 -40.983 21.906 1.00 70.88 124 PRO A C 1
ATOM 963 O O . PRO A 1 124 ? 6.805 -40.123 21.131 1.00 70.88 124 PRO A O 1
ATOM 966 N N . GLN A 1 125 ? 6.506 -40.897 23.227 1.00 62.44 125 GLN A N 1
ATOM 967 C CA . GLN A 1 125 ? 7.120 -39.795 23.946 1.00 62.44 125 GLN A CA 1
ATOM 968 C C . GLN A 1 125 ? 8.639 -39.903 23.774 1.00 62.44 125 GLN A C 1
ATOM 970 O O . GLN A 1 125 ? 9.304 -40.597 24.535 1.00 62.44 125 GLN A O 1
ATOM 975 N N . GLY A 1 126 ? 9.198 -39.287 22.726 1.00 62.25 126 GLY A N 1
ATOM 976 C CA . GLY A 1 126 ? 10.651 -39.365 22.524 1.00 62.25 126 GLY A CA 1
ATOM 977 C C . GLY A 1 126 ? 11.252 -38.919 21.194 1.00 62.25 126 GLY A C 1
ATOM 978 O O . GLY A 1 126 ? 12.461 -39.066 21.023 1.00 62.25 126 GLY A O 1
ATOM 979 N N . ARG A 1 127 ? 10.499 -38.353 20.243 1.00 63.44 127 ARG A N 1
ATOM 980 C CA . ARG A 1 127 ? 11.142 -37.742 19.065 1.00 63.44 127 ARG A CA 1
ATOM 981 C C . ARG A 1 127 ? 11.693 -36.369 19.442 1.00 63.44 127 ARG A C 1
ATOM 983 O O . ARG A 1 127 ? 10.987 -35.368 19.395 1.00 63.44 127 ARG A O 1
ATOM 990 N N . ARG A 1 128 ? 12.962 -36.351 19.861 1.00 70.00 128 ARG A N 1
ATOM 991 C CA . ARG A 1 128 ? 13.754 -35.128 20.039 1.00 70.00 128 ARG A CA 1
ATOM 992 C C . ARG A 1 128 ? 13.655 -34.272 18.774 1.00 70.00 128 ARG A C 1
ATOM 994 O O . ARG A 1 128 ? 13.836 -34.786 17.670 1.00 70.00 128 ARG A O 1
ATOM 1001 N N . LEU A 1 129 ? 13.388 -32.977 18.946 1.00 66.69 129 LEU A N 1
ATOM 1002 C CA . LEU A 1 129 ? 13.502 -32.003 17.864 1.00 66.69 129 LEU A CA 1
ATOM 1003 C C . LEU A 1 129 ? 14.926 -32.058 17.277 1.00 66.69 129 LEU A C 1
ATOM 1005 O O . LEU A 1 129 ? 15.884 -32.199 18.047 1.00 66.69 129 LEU A O 1
ATOM 1009 N N . PRO A 1 130 ? 15.092 -31.925 15.949 1.00 65.50 130 PRO A N 1
ATOM 1010 C CA . PRO A 1 130 ? 16.407 -31.813 15.333 1.00 65.50 130 PRO A CA 1
ATOM 1011 C C . PRO A 1 130 ? 17.179 -30.663 15.984 1.00 65.50 130 PRO A C 1
ATOM 1013 O O . PRO A 1 130 ? 16.763 -29.505 15.910 1.00 65.50 130 PRO A O 1
ATOM 1016 N N . GLN A 1 131 ? 18.300 -30.972 16.638 1.00 65.69 131 GLN A N 1
ATOM 1017 C CA . GLN A 1 131 ? 19.203 -29.936 17.117 1.00 65.69 131 GLN A CA 1
ATOM 1018 C C . GLN A 1 131 ? 19.799 -29.238 15.898 1.00 65.69 131 GLN A C 1
ATOM 1020 O O . GLN A 1 131 ? 20.590 -29.822 15.154 1.00 65.69 131 GLN A O 1
ATOM 1025 N N . ARG A 1 132 ? 19.400 -27.984 15.677 1.00 62.19 132 ARG A N 1
ATOM 1026 C CA . ARG A 1 132 ? 20.064 -27.108 14.715 1.00 62.19 132 ARG A CA 1
ATOM 1027 C C . ARG A 1 132 ? 21.498 -26.929 15.206 1.00 62.19 132 ARG A C 1
ATOM 1029 O O . ARG A 1 132 ? 21.732 -26.241 16.194 1.00 62.19 132 ARG A O 1
ATOM 1036 N N . LYS A 1 133 ? 22.456 -27.570 14.532 1.00 61.72 133 LYS A N 1
ATOM 1037 C CA . LYS A 1 133 ? 23.870 -27.221 14.663 1.00 61.72 133 LYS A CA 1
ATOM 1038 C C . LYS A 1 133 ? 24.009 -25.787 14.159 1.00 61.72 133 LYS A C 1
ATOM 1040 O O . LYS A 1 133 ? 23.943 -25.538 12.960 1.00 61.72 133 LYS A O 1
ATOM 1045 N N . SER A 1 134 ? 24.103 -24.852 15.097 1.00 50.00 134 SER A N 1
ATOM 1046 C CA . SER A 1 134 ? 24.496 -23.473 14.840 1.00 50.00 134 SER A CA 1
ATOM 1047 C C . SER A 1 134 ? 25.891 -23.495 14.216 1.00 50.00 134 SER A C 1
ATOM 1049 O O . SER A 1 134 ? 26.878 -23.767 14.896 1.00 50.00 134 SER A O 1
ATOM 1051 N N . MET A 1 135 ? 25.968 -23.284 12.903 1.00 45.75 135 MET A N 1
ATOM 1052 C CA . MET A 1 135 ? 27.212 -22.891 12.254 1.00 45.75 135 MET A CA 1
ATOM 1053 C C . MET A 1 135 ? 27.323 -21.376 12.378 1.00 45.75 135 MET A C 1
ATOM 1055 O O . MET A 1 135 ? 26.857 -20.637 11.516 1.00 45.75 135 MET A O 1
ATOM 1059 N N . MET A 1 136 ? 27.911 -20.921 13.482 1.00 50.97 136 MET A N 1
ATOM 1060 C CA . MET A 1 136 ? 28.490 -19.583 13.531 1.00 50.97 136 MET A CA 1
ATOM 1061 C C . MET A 1 136 ? 29.703 -19.560 12.587 1.00 50.97 136 MET A C 1
ATOM 1063 O O . MET A 1 136 ? 30.559 -20.445 12.695 1.00 50.97 136 MET A O 1
ATOM 1067 N N . PRO A 1 137 ? 29.804 -18.600 11.655 1.00 50.81 137 PRO A N 1
ATOM 1068 C CA . PRO A 1 137 ? 31.032 -18.390 10.910 1.00 50.81 137 PRO A CA 1
ATOM 1069 C C . PRO A 1 137 ? 32.103 -17.858 11.867 1.00 50.81 137 PRO A C 1
ATOM 1071 O O . PRO A 1 137 ? 31.896 -16.877 12.577 1.00 50.81 137 PRO A O 1
ATOM 1074 N N . ALA A 1 138 ? 33.251 -18.532 11.893 1.00 45.62 138 ALA A N 1
ATOM 1075 C CA . ALA A 1 138 ? 34.427 -18.057 12.600 1.00 45.62 138 ALA A CA 1
ATOM 1076 C C . ALA A 1 138 ? 34.890 -16.741 11.963 1.00 45.62 138 ALA A C 1
ATOM 1078 O O . ALA A 1 138 ? 35.336 -16.716 10.816 1.00 45.62 138 ALA A O 1
ATOM 1079 N N . SER A 1 139 ? 34.799 -15.654 12.721 1.00 45.44 139 SER A N 1
ATOM 1080 C CA . SER A 1 139 ? 35.498 -14.405 12.447 1.00 45.44 139 SER A CA 1
ATOM 1081 C C . SER A 1 139 ? 37.003 -14.669 12.498 1.00 45.44 139 SER A C 1
ATOM 1083 O O . SER A 1 139 ? 37.599 -14.729 13.573 1.00 45.44 139 SER A O 1
ATOM 1085 N N . ARG A 1 140 ? 37.620 -14.865 11.329 1.00 43.44 140 ARG A N 1
ATOM 1086 C CA . ARG A 1 140 ? 39.067 -14.726 11.172 1.00 43.44 140 ARG A CA 1
ATOM 1087 C C . ARG A 1 140 ? 39.374 -13.251 10.958 1.00 43.44 140 ARG A C 1
ATOM 1089 O O . ARG A 1 140 ? 39.172 -12.720 9.873 1.00 43.44 140 ARG A O 1
ATOM 1096 N N . SER A 1 141 ? 39.859 -12.617 12.016 1.00 48.31 141 SER A N 1
ATOM 1097 C CA . SER A 1 141 ? 40.803 -11.511 11.917 1.00 48.31 141 SER A CA 1
ATOM 1098 C C . SER A 1 141 ? 42.068 -12.015 11.220 1.00 48.31 141 SER A C 1
ATOM 1100 O O . SER A 1 141 ? 42.637 -13.004 11.682 1.00 48.31 141 SER A O 1
ATOM 1102 N N . ILE A 1 142 ? 42.496 -11.366 10.142 1.00 45.25 142 ILE A N 1
ATOM 1103 C CA . ILE A 1 142 ? 43.906 -11.262 9.753 1.00 45.25 142 ILE A CA 1
ATOM 1104 C C . ILE A 1 142 ? 44.042 -10.079 8.793 1.00 45.25 142 ILE A C 1
ATOM 1106 O O . ILE A 1 142 ? 43.276 -9.930 7.841 1.00 45.25 142 ILE A O 1
ATOM 1110 N N . GLU A 1 143 ? 44.987 -9.226 9.159 1.00 38.84 143 GLU A N 1
ATOM 1111 C CA . GLU A 1 143 ? 45.457 -8.035 8.474 1.00 38.84 143 GLU A CA 1
ATOM 1112 C C . GLU A 1 143 ? 46.101 -8.344 7.114 1.00 38.84 143 GLU A C 1
ATOM 1114 O O . GLU A 1 143 ? 46.611 -9.435 6.879 1.00 38.84 143 GLU A O 1
ATOM 1119 N N . GLU A 1 144 ? 46.083 -7.299 6.285 1.00 42.16 144 GLU A N 1
ATOM 1120 C CA . GLU A 1 144 ? 47.102 -6.875 5.319 1.00 42.16 144 GLU A CA 1
ATOM 1121 C C . GLU A 1 144 ? 47.599 -7.805 4.194 1.00 42.16 144 GLU A C 1
ATOM 1123 O O . GLU A 1 144 ? 48.108 -8.903 4.384 1.00 42.16 144 GLU A O 1
ATOM 1128 N N . ASN A 1 145 ? 47.605 -7.185 3.005 1.00 44.38 145 ASN A N 1
ATOM 1129 C CA . ASN A 1 145 ? 48.440 -7.462 1.836 1.00 44.38 145 ASN A CA 1
ATOM 1130 C C . ASN A 1 145 ? 48.158 -8.747 1.045 1.00 44.38 145 ASN A C 1
ATOM 1132 O O . ASN A 1 145 ? 48.769 -9.777 1.285 1.00 44.38 145 ASN A O 1
ATOM 1136 N N . ASP A 1 146 ? 47.357 -8.632 -0.023 1.00 38.06 146 ASP A N 1
ATOM 1137 C CA . ASP A 1 146 ? 47.914 -8.801 -1.378 1.00 38.06 146 ASP A CA 1
ATOM 1138 C C . ASP A 1 146 ? 46.904 -8.402 -2.472 1.00 38.06 146 ASP A C 1
ATOM 1140 O O . ASP A 1 146 ? 45.966 -9.124 -2.815 1.00 38.06 146 ASP A O 1
ATOM 1144 N N . ILE A 1 147 ? 47.126 -7.227 -3.065 1.00 46.50 147 ILE A N 1
ATOM 1145 C CA . ILE A 1 147 ? 46.527 -6.818 -4.337 1.00 46.50 147 ILE A CA 1
ATOM 1146 C C . ILE A 1 147 ? 47.394 -7.423 -5.439 1.00 46.50 147 ILE A C 1
ATOM 1148 O O . ILE A 1 147 ? 48.335 -6.786 -5.907 1.00 46.50 147 ILE A O 1
ATOM 1152 N N . ARG A 1 148 ? 47.078 -8.645 -5.884 1.00 38.47 148 ARG A N 1
ATOM 1153 C CA . ARG A 1 148 ? 47.555 -9.167 -7.174 1.00 38.47 148 ARG A CA 1
ATOM 1154 C C . ARG A 1 148 ? 46.511 -10.043 -7.860 1.00 38.47 148 ARG A C 1
ATOM 1156 O O . ARG A 1 148 ? 46.276 -11.187 -7.496 1.00 38.47 148 ARG A O 1
ATOM 1163 N N . GLN A 1 149 ? 45.945 -9.461 -8.915 1.00 41.91 149 GLN A N 1
ATOM 1164 C CA . GLN A 1 149 ? 45.831 -10.070 -10.242 1.00 41.91 149 GLN A CA 1
ATOM 1165 C C . GLN A 1 149 ? 45.430 -11.552 -10.290 1.00 41.91 149 GLN A C 1
ATOM 1167 O O . GLN A 1 149 ? 46.295 -12.421 -10.246 1.00 41.91 149 GLN A O 1
ATOM 1172 N N . ARG A 1 150 ? 44.155 -11.833 -10.588 1.00 37.84 150 ARG A N 1
ATOM 1173 C CA . ARG A 1 150 ? 43.794 -12.953 -11.474 1.00 37.84 150 ARG A CA 1
ATOM 1174 C C . ARG A 1 150 ? 42.653 -12.548 -12.397 1.00 37.84 150 ARG A C 1
ATOM 1176 O O . ARG A 1 150 ? 41.480 -12.617 -12.053 1.00 37.84 150 ARG A O 1
ATOM 1183 N N . SER A 1 151 ? 43.052 -12.106 -13.581 1.00 37.25 151 SER A N 1
ATOM 1184 C CA . SER A 1 151 ? 42.264 -12.194 -14.800 1.00 37.25 151 SER A CA 1
ATOM 1185 C C . SER A 1 151 ? 41.921 -13.660 -15.077 1.00 37.25 151 SER A C 1
ATOM 1187 O O . SER A 1 151 ? 42.786 -14.533 -15.019 1.00 37.25 151 SER A O 1
ATOM 1189 N N . ILE A 1 152 ? 40.659 -13.922 -15.402 1.00 39.94 152 ILE A N 1
ATOM 1190 C CA . ILE A 1 152 ? 40.213 -15.183 -15.992 1.00 39.94 152 ILE A CA 1
ATOM 1191 C C . ILE A 1 152 ? 39.581 -14.836 -17.336 1.00 39.94 152 ILE A C 1
ATOM 1193 O O . ILE A 1 152 ? 38.647 -14.042 -17.417 1.00 39.94 152 ILE A O 1
ATOM 1197 N N . SER A 1 153 ? 40.163 -15.388 -18.393 1.00 35.12 153 SER A N 1
ATOM 1198 C CA . SER A 1 153 ? 39.670 -15.376 -19.767 1.00 35.12 153 SER A CA 1
ATOM 1199 C C . SER A 1 153 ? 39.699 -16.800 -20.310 1.00 35.12 153 SER A C 1
ATOM 1201 O O . SER A 1 153 ? 40.511 -17.604 -19.851 1.00 35.12 153 SER A O 1
ATOM 1203 N N . LEU A 1 154 ? 38.884 -16.992 -21.357 1.00 36.62 154 LEU A N 1
ATOM 1204 C CA . LEU A 1 154 ? 38.730 -18.137 -22.275 1.00 36.62 154 LEU A CA 1
ATOM 1205 C C . LEU A 1 154 ? 37.664 -19.155 -21.814 1.00 36.62 154 LEU A C 1
ATOM 1207 O O . LEU A 1 154 ? 37.790 -19.726 -20.736 1.00 36.62 154 LEU A O 1
ATOM 1211 N N . SER A 1 155 ? 36.479 -19.247 -22.448 1.00 36.66 155 SER A N 1
ATOM 1212 C CA . SER A 1 155 ? 36.151 -19.686 -23.838 1.00 36.66 155 SER A CA 1
ATOM 1213 C C . SER A 1 155 ? 36.499 -21.176 -24.043 1.00 36.66 155 SER A C 1
ATOM 1215 O O . SER A 1 155 ? 37.465 -21.649 -23.463 1.00 36.66 155 SER A O 1
ATOM 1217 N N . ASP A 1 156 ? 35.777 -22.059 -24.738 1.00 36.16 156 ASP A N 1
ATOM 1218 C CA . ASP A 1 156 ? 34.708 -22.050 -25.745 1.00 36.16 156 ASP A CA 1
ATOM 1219 C C . ASP A 1 156 ? 34.004 -23.428 -25.701 1.00 36.16 156 ASP A C 1
ATOM 1221 O O . ASP A 1 156 ? 34.653 -24.422 -25.369 1.00 36.16 156 ASP A O 1
ATOM 1225 N N . GLN A 1 157 ? 32.749 -23.548 -26.167 1.00 32.22 157 GLN A N 1
ATOM 1226 C CA . GLN A 1 157 ? 32.340 -24.783 -26.860 1.00 32.22 157 GLN A CA 1
ATOM 1227 C C . GLN A 1 157 ? 31.220 -24.577 -27.903 1.00 32.22 157 GLN A C 1
ATOM 1229 O O . GLN A 1 157 ? 30.051 -24.375 -27.598 1.00 32.22 157 GLN A O 1
ATOM 1234 N N . HIS A 1 158 ? 31.678 -24.619 -29.155 1.00 34.69 158 HIS A N 1
ATOM 1235 C CA . HIS A 1 158 ? 31.070 -24.939 -30.450 1.00 34.69 158 HIS A CA 1
ATOM 1236 C C . HIS A 1 158 ? 29.577 -25.325 -30.622 1.00 34.69 158 HIS A C 1
ATOM 1238 O O . HIS A 1 158 ? 29.100 -26.304 -30.066 1.00 34.69 158 HIS A O 1
ATOM 1244 N N . ARG A 1 159 ? 29.015 -24.681 -31.670 1.00 34.19 159 ARG A N 1
ATOM 1245 C CA . ARG A 1 159 ? 28.197 -25.183 -32.811 1.00 34.19 159 ARG A CA 1
ATOM 1246 C C . ARG A 1 159 ? 26.816 -25.806 -32.543 1.00 34.19 159 ARG A C 1
ATOM 1248 O O . ARG A 1 159 ? 26.741 -26.906 -32.027 1.00 34.19 159 ARG A O 1
ATOM 1255 N N . THR A 1 160 ? 25.785 -25.227 -33.178 1.00 36.06 160 THR A N 1
ATOM 1256 C CA . THR A 1 160 ? 25.253 -25.680 -34.491 1.00 36.06 160 THR A CA 1
ATOM 1257 C C . THR A 1 160 ? 24.381 -24.603 -35.152 1.00 36.06 160 THR A C 1
ATOM 1259 O O . THR A 1 160 ? 23.498 -24.046 -34.509 1.00 36.06 160 THR A O 1
ATOM 1262 N N . ASN A 1 161 ? 24.606 -24.366 -36.450 1.00 41.31 161 ASN A N 1
ATOM 1263 C CA . ASN A 1 161 ? 23.645 -23.745 -37.365 1.00 41.31 161 ASN A CA 1
ATOM 1264 C C . ASN A 1 161 ? 22.656 -24.818 -37.844 1.00 41.31 161 ASN A C 1
ATOM 1266 O O . ASN A 1 161 ? 23.108 -25.867 -38.301 1.00 41.31 161 ASN A O 1
ATOM 1270 N N . ALA A 1 162 ? 21.356 -24.522 -37.838 1.00 34.59 162 ALA A N 1
ATOM 1271 C CA . ALA A 1 162 ? 20.396 -25.083 -38.787 1.00 34.59 162 ALA A CA 1
ATOM 1272 C C . ALA A 1 162 ? 19.187 -24.143 -38.908 1.00 34.59 162 ALA A C 1
ATOM 1274 O O . ALA A 1 162 ? 18.610 -23.711 -37.916 1.00 34.59 162 ALA A O 1
ATOM 1275 N N . ILE A 1 163 ? 18.886 -23.813 -40.157 1.00 39.19 163 ILE A N 1
ATOM 1276 C CA . ILE A 1 163 ? 17.757 -23.036 -40.665 1.00 39.19 163 ILE A CA 1
ATOM 1277 C C . ILE A 1 163 ? 16.503 -23.924 -40.633 1.00 39.19 163 ILE A C 1
ATOM 1279 O O . ILE A 1 163 ? 16.597 -25.094 -41.002 1.00 39.19 163 ILE A O 1
ATOM 1283 N N . GLY A 1 164 ? 15.347 -23.379 -40.246 1.00 33.25 164 GLY A N 1
ATOM 1284 C CA . GLY A 1 164 ? 14.048 -24.046 -40.376 1.00 33.25 164 GLY A CA 1
ATOM 1285 C C . GLY A 1 164 ? 12.934 -23.307 -39.634 1.00 33.25 164 GLY A C 1
ATOM 1286 O O . GLY A 1 164 ? 13.108 -22.940 -38.478 1.00 33.25 164 GLY A O 1
ATOM 1287 N N . GLU A 1 165 ? 11.844 -23.049 -40.343 1.00 38.28 165 GLU A N 1
ATOM 1288 C CA . GLU A 1 165 ? 10.696 -22.215 -39.987 1.00 38.28 165 GLU A CA 1
ATOM 1289 C C . GLU A 1 165 ? 9.703 -22.871 -38.995 1.00 38.28 165 GLU A C 1
ATOM 1291 O O . GLU A 1 165 ? 9.742 -24.074 -38.755 1.00 38.28 165 GLU A O 1
ATOM 1296 N N . GLU A 1 166 ? 8.778 -22.023 -38.522 1.00 37.03 166 GLU A N 1
ATOM 1297 C CA . GLU A 1 166 ? 7.424 -22.291 -37.995 1.00 37.03 166 GLU A CA 1
ATOM 1298 C C . GLU A 1 166 ? 7.199 -22.678 -36.512 1.00 37.03 166 GLU A C 1
ATOM 1300 O O . GLU A 1 166 ? 7.799 -23.584 -35.945 1.00 37.03 166 GLU A O 1
ATOM 1305 N N . ASP A 1 167 ? 6.252 -21.923 -35.933 1.00 34.06 167 ASP A N 1
ATOM 1306 C CA . ASP A 1 167 ? 5.311 -22.204 -34.841 1.00 34.06 167 ASP A CA 1
ATOM 1307 C C . ASP A 1 167 ? 5.761 -22.914 -33.553 1.00 34.06 167 ASP A C 1
ATOM 1309 O O . ASP A 1 167 ? 6.060 -24.105 -33.530 1.00 34.06 167 ASP A O 1
ATOM 1313 N N . SER A 1 168 ? 5.591 -22.199 -32.425 1.00 33.69 168 SER A N 1
ATOM 1314 C CA . SER A 1 168 ? 4.950 -22.650 -31.166 1.00 33.69 168 SER A CA 1
ATOM 1315 C C . SER A 1 168 ? 5.577 -22.030 -29.905 1.00 33.69 168 SER A C 1
ATOM 1317 O O . SER A 1 168 ? 6.738 -22.252 -29.585 1.00 33.69 168 SER A O 1
ATOM 1319 N N . SER A 1 169 ? 4.732 -21.322 -29.146 1.00 37.44 169 SER A N 1
ATOM 1320 C CA . SER A 1 169 ? 4.641 -21.267 -27.673 1.00 37.44 169 SER A CA 1
ATOM 1321 C C . SER A 1 169 ? 5.916 -21.134 -26.809 1.00 37.44 169 SER A C 1
ATOM 1323 O O . SER A 1 169 ? 6.696 -22.079 -26.686 1.00 37.44 169 SER A O 1
ATOM 1325 N N . PRO A 1 170 ? 6.062 -20.052 -26.015 1.00 42.25 170 PRO A N 1
ATOM 1326 C CA . PRO A 1 170 ? 7.090 -19.995 -24.982 1.00 42.25 170 PRO A CA 1
ATOM 1327 C C . PRO A 1 170 ? 6.681 -20.791 -23.728 1.00 42.25 170 PRO A C 1
ATOM 1329 O O . PRO A 1 170 ? 5.817 -20.396 -22.948 1.00 42.25 170 PRO A O 1
ATOM 1332 N N . SER A 1 171 ? 7.370 -21.913 -23.516 1.00 30.62 171 SER A N 1
ATOM 1333 C CA . SER A 1 171 ? 7.415 -22.679 -22.266 1.00 30.62 171 SER A CA 1
ATOM 1334 C C . SER A 1 171 ? 8.081 -21.853 -21.152 1.00 30.62 171 SER A C 1
ATOM 1336 O O . SER A 1 171 ? 9.304 -21.685 -21.132 1.00 30.62 171 SER A O 1
ATOM 1338 N N . SER A 1 172 ? 7.296 -21.390 -20.181 1.00 36.06 172 SER A N 1
ATOM 1339 C CA . SER A 1 172 ? 7.778 -20.762 -18.948 1.00 36.06 172 SER A CA 1
ATOM 1340 C C . SER A 1 172 ? 8.364 -21.806 -17.988 1.00 36.06 172 SER A C 1
ATOM 1342 O O . SER A 1 172 ? 7.631 -22.590 -17.382 1.00 36.06 172 SER A O 1
ATOM 1344 N N . LYS A 1 173 ? 9.689 -21.798 -17.811 1.00 39.62 173 LYS A N 1
ATOM 1345 C CA . LYS A 1 173 ? 10.367 -22.491 -16.707 1.00 39.62 173 LYS A CA 1
ATOM 1346 C C . LYS A 1 173 ? 10.318 -21.613 -15.455 1.00 39.62 173 LYS A C 1
ATOM 1348 O O . LYS A 1 173 ? 10.883 -20.525 -15.429 1.00 39.62 173 LYS A O 1
ATOM 1353 N N . SER A 1 174 ? 9.648 -22.108 -14.424 1.00 39.06 174 SER A N 1
ATOM 1354 C CA . SER A 1 174 ? 9.644 -21.569 -13.064 1.00 39.06 174 SER A CA 1
ATOM 1355 C C . SER A 1 174 ? 10.969 -21.836 -12.340 1.00 39.06 174 SER A C 1
ATOM 1357 O O . SER A 1 174 ? 11.423 -22.984 -12.351 1.00 39.06 174 SER A O 1
ATOM 1359 N N . PRO A 1 175 ? 11.508 -20.870 -11.583 1.00 45.12 175 PRO A N 1
ATOM 1360 C CA . PRO A 1 175 ? 12.311 -21.153 -10.408 1.00 45.12 175 PRO A CA 1
ATOM 1361 C C . PRO A 1 175 ? 11.455 -20.957 -9.151 1.00 45.12 175 PRO A C 1
ATOM 1363 O O . PRO A 1 175 ? 10.991 -19.865 -8.829 1.00 45.12 175 PRO A O 1
ATOM 1366 N N . THR A 1 176 ? 11.243 -22.069 -8.463 1.00 46.44 176 THR A N 1
ATOM 1367 C CA . THR A 1 176 ? 10.783 -22.183 -7.082 1.00 46.44 176 THR A CA 1
ATOM 1368 C C . THR A 1 176 ? 11.735 -21.462 -6.124 1.00 46.44 176 THR A C 1
ATOM 1370 O O . THR A 1 176 ? 12.934 -21.720 -6.170 1.00 46.44 176 THR A O 1
ATOM 1373 N N . ASP A 1 177 ? 11.195 -20.575 -5.280 1.00 36.00 177 ASP A N 1
ATOM 1374 C CA . ASP A 1 177 ? 11.432 -20.486 -3.822 1.00 36.00 177 ASP A CA 1
ATOM 1375 C C . ASP A 1 177 ? 11.235 -19.056 -3.294 1.00 36.00 177 ASP A C 1
ATOM 1377 O O . ASP A 1 177 ? 12.169 -18.306 -3.013 1.00 36.00 177 ASP A O 1
ATOM 1381 N N . SER A 1 178 ? 9.970 -18.693 -3.076 1.00 36.16 178 SER A N 1
ATOM 1382 C CA . SER A 1 178 ? 9.585 -17.559 -2.235 1.00 36.16 178 SER A CA 1
ATOM 1383 C C . SER A 1 178 ? 9.652 -17.978 -0.763 1.00 36.16 178 SER A C 1
ATOM 1385 O O . SER A 1 178 ? 8.661 -18.401 -0.164 1.00 36.16 178 SER A O 1
ATOM 1387 N N . LYS A 1 179 ? 10.843 -17.882 -0.165 1.00 39.00 179 LYS A N 1
ATOM 1388 C CA . LYS A 1 179 ? 11.012 -17.957 1.292 1.00 39.00 179 LYS A CA 1
ATOM 1389 C C . LYS A 1 179 ? 10.514 -16.656 1.916 1.00 39.00 179 LYS A C 1
ATOM 1391 O O . LYS A 1 179 ? 11.218 -15.653 1.954 1.00 39.00 179 LYS A O 1
ATOM 1396 N N . TRP A 1 180 ? 9.284 -16.702 2.410 1.00 42.84 180 TRP A N 1
ATOM 1397 C CA . TRP A 1 180 ? 8.731 -15.719 3.330 1.00 42.84 180 TRP A CA 1
ATOM 1398 C C . TRP A 1 180 ? 9.638 -15.600 4.561 1.00 42.84 180 TRP A C 1
ATOM 1400 O O . TRP A 1 180 ? 9.820 -16.563 5.308 1.00 42.84 180 TRP A O 1
ATOM 1410 N N . LEU A 1 181 ? 10.221 -14.420 4.764 1.00 40.59 181 LEU A N 1
ATOM 1411 C CA . LEU A 1 181 ? 10.822 -14.044 6.037 1.00 40.59 181 LEU A CA 1
ATOM 1412 C C . LEU A 1 181 ? 9.680 -13.739 7.014 1.00 40.59 181 LEU A C 1
ATOM 1414 O O . LEU A 1 181 ? 9.117 -12.649 7.010 1.00 40.59 181 LEU A O 1
ATOM 1418 N N . SER A 1 182 ? 9.324 -14.722 7.841 1.00 36.16 182 SER A N 1
ATOM 1419 C CA . SER A 1 182 ? 8.606 -14.472 9.091 1.00 36.16 182 SER A CA 1
ATOM 1420 C C . SER A 1 182 ? 9.545 -13.724 10.035 1.00 36.16 182 SER A C 1
ATOM 1422 O O . SER A 1 182 ? 10.471 -14.317 10.587 1.00 36.16 182 SER A O 1
ATOM 1424 N N . LEU A 1 183 ? 9.321 -12.422 10.206 1.00 34.84 183 LEU A N 1
ATOM 1425 C CA . LEU A 1 183 ? 9.893 -11.670 11.317 1.00 34.84 183 LEU A CA 1
ATOM 1426 C C . LEU A 1 183 ? 9.090 -12.018 12.572 1.00 34.84 183 LEU A C 1
ATOM 1428 O O . LEU A 1 183 ? 7.965 -11.559 12.757 1.00 34.84 183 LEU A O 1
ATOM 1432 N N . SER A 1 184 ? 9.661 -12.890 13.399 1.00 37.00 184 SER A N 1
ATOM 1433 C CA . SER A 1 184 ? 9.193 -13.118 14.761 1.00 37.00 184 SER A CA 1
ATOM 1434 C C . SER A 1 184 ? 9.503 -11.882 15.600 1.00 37.00 184 SER A C 1
ATOM 1436 O O . SER A 1 184 ? 10.653 -11.463 15.703 1.00 37.00 184 SER A O 1
ATOM 1438 N N . MET A 1 185 ? 8.452 -11.313 16.175 1.00 36.91 185 MET A N 1
ATOM 1439 C CA . MET A 1 185 ? 8.487 -10.248 17.167 1.00 36.91 185 MET A CA 1
ATOM 1440 C C . MET A 1 185 ? 8.944 -10.876 18.491 1.00 36.91 185 MET A C 1
ATOM 1442 O O . MET A 1 185 ? 8.193 -11.636 19.099 1.00 36.91 185 MET A O 1
ATOM 1446 N N . GLU A 1 186 ? 10.196 -10.647 18.885 1.00 46.25 186 GLU A N 1
ATOM 1447 C CA . GLU A 1 186 ? 10.721 -11.076 20.183 1.00 46.25 186 GLU A CA 1
ATOM 1448 C C . GLU A 1 186 ? 10.691 -9.872 21.129 1.00 46.25 186 GLU A C 1
ATOM 1450 O O . GLU A 1 186 ? 11.383 -8.874 20.925 1.00 46.25 186 GLU A O 1
ATOM 1455 N N . GLU A 1 187 ? 9.804 -9.957 22.121 1.00 46.72 187 GLU A N 1
ATOM 1456 C CA . GLU A 1 187 ? 9.708 -9.042 23.252 1.00 46.72 187 GLU A CA 1
ATOM 1457 C C . GLU A 1 187 ? 11.021 -9.075 24.042 1.00 46.72 187 GLU A C 1
ATOM 1459 O O . GLU A 1 187 ? 11.445 -10.126 24.525 1.00 46.72 187 GLU A O 1
ATOM 1464 N N . VAL A 1 188 ? 11.655 -7.914 24.212 1.00 47.31 188 VAL A N 1
ATOM 1465 C CA . VAL A 1 188 ? 12.703 -7.728 25.218 1.00 47.31 188 VAL A CA 1
ATOM 1466 C C . VAL A 1 188 ? 12.309 -6.559 26.105 1.00 47.31 188 VAL A C 1
ATOM 1468 O O . VAL A 1 188 ? 12.660 -5.408 25.859 1.00 47.31 188 VAL A O 1
ATOM 1471 N N . ASP A 1 189 ? 11.594 -6.900 27.173 1.00 47.19 189 ASP A N 1
ATOM 1472 C CA . ASP A 1 189 ? 11.580 -6.143 28.418 1.00 47.19 189 ASP A CA 1
ATOM 1473 C C . ASP A 1 189 ? 12.997 -6.126 29.004 1.00 47.19 189 ASP A C 1
ATOM 1475 O O . ASP A 1 189 ? 13.490 -7.144 29.500 1.00 47.19 189 ASP A O 1
ATOM 1479 N N . ARG A 1 190 ? 13.650 -4.960 29.001 1.00 47.25 190 ARG A N 1
ATOM 1480 C CA . ARG A 1 190 ? 14.697 -4.639 29.981 1.00 47.25 190 ARG A CA 1
ATOM 1481 C C . ARG A 1 190 ? 14.632 -3.173 30.385 1.00 47.25 190 ARG A C 1
ATOM 1483 O O . ARG A 1 190 ? 15.190 -2.300 29.730 1.00 47.25 190 ARG A O 1
ATOM 1490 N N . ASN A 1 191 ? 14.016 -2.962 31.545 1.00 45.97 191 ASN A N 1
ATOM 1491 C CA . ASN A 1 191 ? 14.301 -1.849 32.440 1.00 45.97 191 ASN A CA 1
ATOM 1492 C C . ASN A 1 191 ? 15.814 -1.707 32.652 1.00 45.97 191 ASN A C 1
ATOM 1494 O O . ASN A 1 191 ? 16.454 -2.654 33.121 1.00 45.97 191 ASN A O 1
ATOM 1498 N N . LYS A 1 192 ? 16.358 -0.515 32.394 1.00 49.28 192 LYS A N 1
ATOM 1499 C CA . LYS A 1 192 ? 17.497 0.009 33.152 1.00 49.28 192 LYS A CA 1
ATOM 1500 C C . LYS A 1 192 ? 17.576 1.532 33.025 1.00 49.28 192 LYS A C 1
ATOM 1502 O O . LYS A 1 192 ? 18.019 2.054 32.007 1.00 49.28 192 LYS A O 1
ATOM 1507 N N . GLU A 1 193 ? 17.122 2.215 34.072 1.00 51.62 193 GLU A N 1
ATOM 1508 C CA . GLU A 1 193 ? 17.643 3.530 34.442 1.00 51.62 193 GLU A CA 1
ATOM 1509 C C . GLU A 1 193 ? 19.143 3.401 34.736 1.00 51.62 193 GLU A C 1
ATOM 1511 O O . GLU A 1 193 ? 19.560 2.461 35.412 1.00 51.62 193 GLU A O 1
ATOM 1516 N N . ASP A 1 194 ? 19.948 4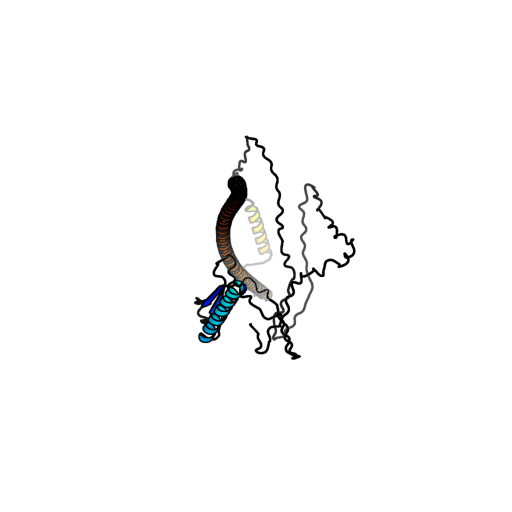.314 34.202 1.00 49.97 194 ASP A N 1
ATOM 1517 C CA . ASP A 1 194 ? 20.847 5.144 35.007 1.00 49.97 194 ASP A CA 1
ATOM 1518 C C . ASP A 1 194 ? 21.508 6.189 34.107 1.00 49.97 194 ASP A C 1
ATOM 1520 O O . ASP A 1 194 ? 21.978 5.900 33.004 1.00 49.97 194 ASP A O 1
ATOM 1524 N N . GLY A 1 195 ? 21.502 7.429 34.588 1.00 42.53 195 GLY A N 1
ATOM 1525 C CA . GLY A 1 195 ? 22.148 8.551 33.932 1.00 42.53 195 GLY A CA 1
ATOM 1526 C C . GLY A 1 195 ? 23.669 8.483 34.010 1.00 42.53 195 GLY A C 1
ATOM 1527 O O . GLY A 1 195 ? 24.251 7.816 34.862 1.00 42.53 195 GLY A O 1
ATOM 1528 N N . SER A 1 196 ? 24.327 9.229 33.133 1.00 41.50 196 SER A N 1
ATOM 1529 C CA . SER A 1 196 ? 25.440 10.108 33.504 1.00 41.50 196 SER A CA 1
ATOM 1530 C C . SER A 1 196 ? 25.915 10.880 32.283 1.00 41.50 196 SER A C 1
ATOM 1532 O O . SER A 1 196 ? 26.096 10.342 31.191 1.00 41.50 196 SER A O 1
ATOM 1534 N N . ASP A 1 197 ? 26.102 12.171 32.522 1.00 45.44 197 ASP A N 1
ATOM 1535 C CA . ASP A 1 197 ? 26.884 13.090 31.722 1.00 45.44 197 ASP A CA 1
ATOM 1536 C C . ASP A 1 197 ? 28.201 12.469 31.250 1.00 45.44 197 ASP A C 1
ATOM 1538 O O . ASP A 1 197 ? 28.948 11.890 32.039 1.00 45.44 197 ASP A O 1
ATOM 1542 N N . ASN A 1 198 ? 28.559 12.716 29.991 1.00 43.38 198 ASN A N 1
ATOM 1543 C CA . ASN A 1 198 ? 29.962 12.936 29.687 1.00 43.38 198 ASN A CA 1
ATOM 1544 C C . ASN A 1 198 ? 30.116 13.940 28.548 1.00 43.38 198 ASN A C 1
ATOM 1546 O O . ASN A 1 198 ? 29.880 13.667 27.372 1.00 43.38 198 ASN A O 1
ATOM 1550 N N . GLN A 1 199 ? 30.511 15.142 28.954 1.00 45.84 199 GLN A N 1
ATOM 1551 C CA . GLN A 1 199 ? 31.075 16.150 28.084 1.00 45.84 199 GLN A CA 1
ATOM 1552 C C . GLN A 1 199 ? 32.423 15.702 27.506 1.00 45.84 199 GLN A C 1
ATOM 1554 O O . GLN A 1 199 ? 33.137 14.892 28.093 1.00 45.84 199 GLN A O 1
ATOM 1559 N N . ARG A 1 200 ? 32.790 16.444 26.456 1.00 37.38 200 ARG A N 1
ATOM 1560 C CA . ARG A 1 200 ? 34.128 16.817 25.974 1.00 37.38 200 ARG A CA 1
ATOM 1561 C C . ARG A 1 200 ? 34.676 16.065 24.769 1.00 37.38 200 ARG A C 1
ATOM 1563 O O . ARG A 1 200 ? 35.120 14.935 24.886 1.00 37.38 200 ARG A O 1
ATOM 1570 N N . SER A 1 201 ? 34.814 16.892 23.720 1.00 41.22 201 SER A N 1
ATOM 1571 C CA . SER A 1 201 ? 36.042 17.135 22.945 1.00 41.22 201 SER A CA 1
ATOM 1572 C C . SER A 1 201 ? 36.514 15.954 22.100 1.00 41.22 201 SER A C 1
ATOM 1574 O O . SER A 1 201 ? 36.479 14.814 22.512 1.00 41.22 201 SER A O 1
ATOM 1576 N N . SER A 1 202 ? 37.050 16.087 20.902 1.00 44.00 202 SER A N 1
ATOM 1577 C CA . SER A 1 202 ? 37.588 17.156 20.059 1.00 44.00 202 SER A CA 1
ATOM 1578 C C . SER A 1 202 ? 38.177 16.399 18.857 1.00 44.00 202 SER A C 1
ATOM 1580 O O . SER A 1 202 ? 38.439 15.207 19.002 1.00 44.00 202 SER A O 1
ATOM 1582 N N . SER A 1 203 ? 38.469 17.083 17.747 1.00 41.25 203 SER A N 1
ATOM 1583 C CA . SER A 1 203 ? 39.430 16.701 16.680 1.00 41.25 203 SER A CA 1
ATOM 1584 C C . SER A 1 203 ? 38.757 16.858 15.318 1.00 41.25 203 SER A C 1
ATOM 1586 O O . SER A 1 203 ? 37.914 16.058 14.937 1.00 41.25 203 SER A O 1
ATOM 1588 N N . VAL A 1 204 ? 38.946 17.998 14.650 1.00 46.41 204 VAL A N 1
ATOM 1589 C CA . VAL A 1 204 ? 40.052 18.220 13.695 1.00 46.41 204 VAL A CA 1
ATOM 1590 C C . VAL A 1 204 ? 40.004 17.184 12.573 1.00 46.41 204 VAL A C 1
ATOM 1592 O O . VAL A 1 204 ? 40.527 16.083 12.712 1.00 46.41 204 VAL A O 1
ATOM 1595 N N . PHE A 1 205 ? 39.391 17.577 11.457 1.00 39.75 205 PHE A N 1
ATOM 1596 C CA . PHE A 1 205 ? 39.703 17.039 10.138 1.00 39.75 205 PHE A CA 1
ATOM 1597 C C . PHE A 1 205 ? 39.750 18.209 9.154 1.00 39.75 205 PHE A C 1
ATOM 1599 O O . PHE A 1 205 ? 38.737 18.653 8.618 1.00 39.75 205 PHE A O 1
ATOM 1606 N N . ASP A 1 206 ? 40.959 18.744 9.018 1.00 41.16 206 ASP A N 1
ATOM 1607 C CA . ASP A 1 206 ? 41.361 19.685 7.980 1.00 41.16 206 ASP A CA 1
ATOM 1608 C C . ASP A 1 206 ? 41.437 18.939 6.640 1.00 41.16 206 ASP A C 1
ATOM 1610 O O . ASP A 1 206 ? 42.088 17.896 6.530 1.00 41.16 206 ASP A O 1
ATOM 1614 N N . LEU A 1 207 ? 40.767 19.473 5.618 1.00 48.09 207 LEU A N 1
ATOM 1615 C CA . LEU A 1 207 ? 40.925 19.051 4.227 1.00 48.09 207 LEU A CA 1
ATOM 1616 C C . LEU A 1 207 ? 42.251 19.608 3.679 1.00 48.09 207 LEU A C 1
ATOM 1618 O O . LEU A 1 207 ? 42.454 20.823 3.739 1.00 48.09 207 LEU A O 1
ATOM 1622 N N . PRO A 1 208 ? 43.126 18.799 3.056 1.00 46.69 208 PRO A N 1
ATOM 1623 C CA . PRO A 1 208 ? 44.269 19.347 2.347 1.00 46.69 208 PRO A CA 1
ATOM 1624 C C . PRO A 1 208 ? 43.817 20.004 1.036 1.00 46.69 208 PRO A C 1
ATOM 1626 O O . PRO A 1 208 ? 43.295 19.356 0.126 1.00 46.69 208 PRO A O 1
ATOM 1629 N N . GLN A 1 209 ? 44.047 21.316 0.967 1.00 43.28 209 GLN A N 1
ATOM 1630 C CA . GLN A 1 209 ? 43.982 22.138 -0.235 1.00 43.28 209 GLN A CA 1
ATOM 1631 C C . GLN A 1 209 ? 44.923 21.616 -1.326 1.00 43.28 209 GLN A C 1
ATOM 1633 O O . GLN A 1 209 ? 46.048 21.180 -1.072 1.00 43.28 209 GLN A O 1
ATOM 1638 N N . GLN A 1 210 ? 44.429 21.715 -2.558 1.00 39.81 210 GLN A N 1
ATOM 1639 C CA . GLN A 1 210 ? 45.156 21.514 -3.802 1.00 39.81 210 GLN A CA 1
ATOM 1640 C C . GLN A 1 210 ? 46.455 22.323 -3.811 1.00 39.81 210 GLN A C 1
ATOM 1642 O O . GLN A 1 210 ? 46.449 23.542 -3.652 1.00 39.81 210 GLN A O 1
ATOM 1647 N N . LYS A 1 211 ? 47.569 21.630 -4.037 1.00 41.69 211 LYS A N 1
ATOM 1648 C CA . LYS A 1 211 ? 48.857 22.250 -4.314 1.00 41.69 211 LYS A CA 1
ATOM 1649 C C . LYS A 1 211 ? 48.982 22.413 -5.827 1.00 41.69 211 LYS A C 1
ATOM 1651 O O . LYS A 1 211 ? 49.189 21.439 -6.546 1.00 41.69 211 LYS A O 1
ATOM 1656 N N . GLU A 1 212 ? 48.802 23.646 -6.289 1.00 47.75 212 GLU A N 1
ATOM 1657 C CA . GLU A 1 212 ? 49.332 24.113 -7.566 1.00 47.75 212 GLU A CA 1
ATOM 1658 C C . GLU A 1 212 ? 50.856 23.946 -7.553 1.00 47.75 212 GLU A C 1
ATOM 1660 O O . GLU A 1 212 ? 51.539 24.453 -6.661 1.00 47.75 212 GLU A O 1
ATOM 1665 N N . GLU A 1 213 ? 51.398 23.251 -8.551 1.00 39.16 213 GLU A N 1
ATOM 1666 C CA . GLU A 1 213 ? 52.824 23.287 -8.861 1.00 39.16 213 GLU A CA 1
ATOM 1667 C C . GLU A 1 213 ? 52.986 23.606 -10.349 1.00 39.16 213 GLU A C 1
ATOM 1669 O O . GLU A 1 213 ? 52.868 22.762 -11.237 1.00 39.16 213 GLU A O 1
ATOM 1674 N N . ILE A 1 214 ? 53.195 24.896 -10.598 1.00 47.22 214 ILE A N 1
ATOM 1675 C CA . ILE A 1 214 ? 53.671 25.471 -11.851 1.00 47.22 214 ILE A CA 1
ATOM 1676 C C . ILE A 1 214 ? 55.199 25.535 -11.758 1.00 47.22 214 ILE A C 1
ATOM 1678 O O . ILE A 1 214 ? 55.698 26.098 -10.786 1.00 47.22 214 ILE A O 1
ATOM 1682 N N . LEU A 1 215 ? 55.905 25.013 -12.777 1.00 48.09 215 LEU A N 1
ATOM 1683 C CA . LEU A 1 215 ? 57.189 25.465 -13.383 1.00 48.09 215 LEU A CA 1
ATOM 1684 C C . LEU A 1 215 ? 57.981 24.264 -13.967 1.00 48.09 215 LEU A C 1
ATOM 1686 O O . LEU A 1 215 ? 57.823 23.142 -13.499 1.00 48.09 215 LEU A O 1
ATOM 1690 N N . PRO A 1 216 ? 58.967 24.459 -14.870 1.00 48.19 216 PRO A N 1
ATOM 1691 C CA . PRO A 1 216 ? 59.058 25.414 -15.972 1.00 48.19 216 PRO A CA 1
ATOM 1692 C C . PRO A 1 216 ? 59.358 24.733 -17.327 1.00 48.19 216 PRO A C 1
ATOM 1694 O O . PRO A 1 216 ? 60.036 23.709 -17.426 1.00 48.19 216 PRO A O 1
ATOM 1697 N N . GLN A 1 217 ? 58.949 25.404 -18.405 1.00 47.41 217 GLN A N 1
ATOM 1698 C CA . GLN A 1 217 ? 59.482 25.193 -19.750 1.00 47.41 217 GLN A CA 1
ATOM 1699 C C . GLN A 1 217 ? 61.016 25.339 -19.763 1.00 47.41 217 GLN A C 1
ATOM 1701 O O . GLN A 1 217 ? 61.558 26.353 -19.321 1.00 47.41 217 GLN A O 1
ATOM 1706 N N . LYS A 1 218 ? 61.720 24.365 -20.352 1.00 47.69 218 LYS A N 1
ATOM 1707 C CA . LYS A 1 218 ? 63.096 24.535 -20.845 1.00 47.69 218 LYS A CA 1
ATOM 1708 C C . LYS A 1 218 ? 63.083 24.554 -22.378 1.00 47.69 218 LYS A C 1
ATOM 1710 O O . LYS A 1 218 ? 62.592 23.596 -22.975 1.00 47.69 218 LYS A O 1
ATOM 1715 N N . PRO A 1 219 ? 63.662 25.572 -23.040 1.00 50.53 219 PRO A N 1
ATOM 1716 C CA . PRO A 1 219 ? 63.810 25.578 -24.486 1.00 50.53 219 PRO A CA 1
ATOM 1717 C C . PRO A 1 219 ? 65.057 24.772 -24.864 1.00 50.53 219 PRO A C 1
ATOM 1719 O O . PRO A 1 219 ? 66.187 25.243 -24.724 1.00 50.53 219 PRO A O 1
ATOM 1722 N N . GLN A 1 220 ? 64.883 23.549 -25.367 1.00 46.00 220 GLN A N 1
ATOM 1723 C CA . GLN A 1 220 ? 65.981 22.861 -26.045 1.00 46.00 220 GLN A CA 1
ATOM 1724 C C . GLN A 1 220 ? 66.129 23.424 -27.460 1.00 46.00 220 GLN A C 1
ATOM 1726 O O . GLN A 1 220 ? 65.498 22.980 -28.416 1.00 46.00 220 GLN A O 1
ATOM 1731 N N . LYS A 1 221 ? 67.009 24.423 -27.573 1.00 52.69 221 LYS A N 1
ATOM 1732 C CA . LYS A 1 221 ? 67.625 24.865 -28.824 1.00 52.69 221 LYS A CA 1
ATOM 1733 C C . LYS A 1 221 ? 68.298 23.667 -29.511 1.00 52.69 221 LYS A C 1
ATOM 1735 O O . LYS A 1 221 ? 69.459 23.372 -29.243 1.00 52.69 221 LYS A O 1
ATOM 1740 N N . ARG A 1 222 ? 67.606 22.997 -30.437 1.00 48.94 222 ARG A N 1
ATOM 1741 C CA . ARG A 1 222 ? 68.258 22.182 -31.474 1.00 48.94 222 ARG A CA 1
ATOM 1742 C C . ARG A 1 222 ? 68.751 23.110 -32.582 1.00 48.94 222 ARG A C 1
ATOM 1744 O O . ARG A 1 222 ? 68.188 23.153 -33.666 1.00 48.94 222 ARG A O 1
ATOM 1751 N N . VAL A 1 223 ? 69.829 23.844 -32.316 1.00 56.41 223 VAL A N 1
ATOM 1752 C CA . VAL A 1 223 ? 70.686 24.365 -33.395 1.00 56.41 223 VAL A CA 1
ATOM 1753 C C . VAL A 1 223 ? 71.679 23.250 -33.713 1.00 56.41 223 VAL A C 1
ATOM 1755 O O . VAL A 1 223 ? 72.838 23.276 -33.318 1.00 56.41 223 VAL A O 1
ATOM 1758 N N . GLY A 1 224 ? 71.152 22.177 -34.302 1.00 57.34 224 GLY A N 1
ATOM 1759 C CA . GLY A 1 224 ? 71.875 20.948 -34.594 1.00 57.34 224 GLY A CA 1
ATOM 1760 C C . GLY A 1 224 ? 72.071 20.791 -36.092 1.00 57.34 224 GLY A C 1
ATOM 1761 O O . GLY A 1 224 ? 71.228 20.214 -36.765 1.00 57.34 224 GLY A O 1
ATOM 1762 N N . ASN A 1 225 ? 73.218 21.272 -36.572 1.00 62.84 225 ASN A N 1
ATOM 1763 C CA . ASN A 1 225 ? 73.888 20.827 -37.794 1.00 62.84 225 ASN A CA 1
ATOM 1764 C C . ASN A 1 225 ? 73.167 21.033 -39.141 1.00 62.84 225 ASN A C 1
ATOM 1766 O O . ASN A 1 225 ? 73.036 20.103 -39.936 1.00 62.84 225 ASN A O 1
ATOM 1770 N N . LEU A 1 226 ? 72.862 22.290 -39.485 1.00 59.88 226 LEU A N 1
ATOM 1771 C CA . LEU A 1 226 ? 72.584 22.673 -40.880 1.00 59.88 226 LEU A CA 1
ATOM 1772 C C . LEU A 1 226 ? 73.747 22.289 -41.819 1.00 59.88 226 LEU A C 1
ATOM 1774 O O . LEU A 1 226 ? 73.523 21.876 -42.950 1.00 59.88 226 LEU A O 1
ATOM 1778 N N . LEU A 1 227 ? 74.992 22.356 -41.328 1.00 61.62 227 LEU A N 1
ATOM 1779 C CA . LEU A 1 227 ? 76.192 22.002 -42.095 1.00 61.62 227 LEU A CA 1
ATOM 1780 C C . LEU A 1 227 ? 76.309 20.485 -42.337 1.00 61.62 227 LEU A C 1
ATOM 1782 O O . LEU A 1 227 ? 76.688 20.057 -43.424 1.00 61.62 227 LEU A O 1
ATOM 1786 N N . GLY A 1 228 ? 75.916 19.668 -41.351 1.00 64.75 228 GLY A N 1
ATOM 1787 C CA . GLY A 1 228 ? 75.839 18.210 -41.494 1.00 64.75 228 GLY A CA 1
ATOM 1788 C C . GLY A 1 228 ? 74.700 17.771 -42.419 1.00 64.75 228 GLY A C 1
ATOM 1789 O O . GLY A 1 228 ? 74.880 16.852 -43.215 1.00 64.75 228 GLY A O 1
ATOM 1790 N N . GLN A 1 229 ? 73.562 18.472 -42.377 1.00 69.38 229 GLN A N 1
ATOM 1791 C CA . GLN A 1 229 ? 72.468 18.276 -43.331 1.00 69.38 229 GLN A CA 1
ATOM 1792 C C . GLN A 1 229 ? 72.887 18.681 -44.749 1.00 69.38 229 GLN A C 1
ATOM 1794 O O . GLN A 1 229 ? 72.637 17.924 -45.678 1.00 69.38 229 GLN A O 1
ATOM 1799 N N . HIS A 1 230 ? 73.611 19.792 -44.924 1.00 67.88 230 HIS A N 1
ATOM 1800 C CA . HIS A 1 230 ? 74.146 20.195 -46.229 1.00 67.88 230 HIS A CA 1
ATOM 1801 C C . HIS A 1 230 ? 75.153 19.186 -46.788 1.00 67.88 230 HIS A C 1
ATOM 1803 O O . HIS A 1 230 ? 75.105 18.875 -47.976 1.00 67.88 230 HIS A O 1
ATOM 1809 N N . ALA A 1 231 ? 76.036 18.636 -45.952 1.00 77.50 231 ALA A N 1
ATOM 1810 C CA . ALA A 1 231 ? 76.978 17.602 -46.374 1.00 77.50 231 ALA A CA 1
ATOM 1811 C C . ALA A 1 231 ? 76.262 16.301 -46.778 1.00 77.50 231 ALA A C 1
ATOM 1813 O O . ALA A 1 231 ? 76.621 15.693 -47.785 1.00 77.50 231 ALA A O 1
ATOM 1814 N N . ALA A 1 232 ? 75.217 15.903 -46.043 1.00 75.44 232 ALA A N 1
ATOM 1815 C CA . ALA A 1 232 ? 74.399 14.742 -46.387 1.00 75.44 232 ALA A CA 1
ATOM 1816 C C . ALA A 1 232 ? 73.648 14.945 -47.713 1.00 75.44 232 ALA A C 1
ATOM 1818 O O . ALA A 1 232 ? 73.709 14.081 -48.584 1.00 75.44 232 ALA A O 1
ATOM 1819 N N . LEU A 1 233 ? 73.030 16.113 -47.905 1.00 77.50 233 LEU A N 1
ATOM 1820 C CA . LEU A 1 233 ? 72.293 16.460 -49.123 1.00 77.50 233 LEU A CA 1
ATOM 1821 C C . LEU A 1 233 ? 73.229 16.587 -50.333 1.00 77.50 233 LEU A C 1
ATOM 1823 O O . LEU A 1 233 ? 72.905 16.126 -51.422 1.00 77.50 233 LEU A O 1
ATOM 1827 N N . THR A 1 234 ? 74.434 17.128 -50.136 1.00 79.69 234 THR A N 1
ATOM 1828 C CA . THR A 1 234 ? 75.464 17.208 -51.185 1.00 79.69 234 THR A CA 1
ATOM 1829 C C . THR A 1 234 ? 75.946 15.816 -51.583 1.00 79.69 234 THR A C 1
ATOM 1831 O O . THR A 1 234 ? 76.052 15.526 -52.770 1.00 79.69 234 THR A O 1
ATOM 1834 N N . LYS A 1 235 ? 76.170 14.920 -50.613 1.00 82.56 235 LYS A N 1
ATOM 1835 C CA . LYS A 1 235 ? 76.583 13.537 -50.887 1.00 82.56 235 LYS A CA 1
ATOM 1836 C C . LYS A 1 235 ? 75.463 12.725 -51.544 1.00 82.56 235 LYS A C 1
ATOM 1838 O O . LYS A 1 235 ? 75.740 11.914 -52.421 1.00 82.56 235 LYS A O 1
ATOM 1843 N N . GLU A 1 236 ? 74.206 12.961 -51.171 1.00 77.62 236 GLU A N 1
ATOM 1844 C CA . GLU A 1 236 ? 73.037 12.360 -51.822 1.00 77.62 236 GLU A CA 1
ATOM 1845 C C . GLU A 1 236 ? 72.878 12.852 -53.268 1.00 77.62 236 GLU A C 1
ATOM 1847 O O . GLU A 1 236 ? 72.656 12.044 -54.170 1.00 77.62 236 GLU A O 1
ATOM 1852 N N . LEU A 1 237 ? 73.055 14.153 -53.518 1.00 79.25 237 LEU A N 1
ATOM 1853 C CA . LEU A 1 237 ? 73.042 14.724 -54.867 1.00 79.25 237 LEU A CA 1
ATOM 1854 C C . LEU A 1 237 ? 74.210 14.207 -55.711 1.00 79.25 237 LEU A C 1
ATOM 1856 O O . LEU A 1 237 ? 74.010 13.860 -56.873 1.00 79.25 237 LEU A O 1
ATOM 1860 N N . GLU A 1 238 ? 75.404 14.082 -55.131 1.00 79.19 238 GLU A N 1
ATOM 1861 C CA . GLU A 1 238 ? 76.570 13.519 -55.813 1.00 79.19 238 GLU A CA 1
ATOM 1862 C C . GLU A 1 238 ? 76.369 12.031 -56.135 1.00 79.19 238 GLU A C 1
ATOM 1864 O O . GLU A 1 238 ? 76.695 11.592 -57.237 1.00 79.19 238 GLU A O 1
ATOM 1869 N N . MET A 1 239 ? 75.768 11.258 -55.222 1.00 78.06 239 MET A N 1
ATOM 1870 C CA . MET A 1 239 ? 75.377 9.871 -55.491 1.00 78.06 239 MET A CA 1
ATOM 1871 C C . MET A 1 239 ? 74.302 9.789 -56.578 1.00 78.06 239 MET A C 1
ATOM 1873 O O . MET A 1 239 ? 74.401 8.935 -57.455 1.00 78.06 239 MET A O 1
ATOM 1877 N N . ARG A 1 240 ? 73.311 10.689 -56.585 1.00 71.31 240 ARG A N 1
ATOM 1878 C CA . ARG A 1 240 ? 72.291 10.746 -57.645 1.00 71.31 240 ARG A CA 1
ATOM 1879 C C . ARG A 1 240 ? 72.896 11.092 -59.007 1.00 71.31 240 ARG A C 1
ATOM 1881 O O . ARG A 1 240 ? 72.564 10.424 -59.985 1.00 71.31 240 ARG A O 1
ATOM 1888 N N . LEU A 1 241 ? 73.837 12.035 -59.057 1.00 69.94 241 LEU A N 1
ATOM 1889 C CA . LEU A 1 241 ? 74.582 12.402 -60.266 1.00 69.94 241 LEU A CA 1
ATOM 1890 C C . LEU A 1 241 ? 75.480 11.259 -60.764 1.00 69.94 241 LEU A C 1
ATOM 1892 O O . LEU A 1 241 ? 75.423 10.915 -61.942 1.00 69.94 241 LEU A O 1
ATOM 1896 N N . LYS A 1 242 ? 76.249 10.611 -59.877 1.00 71.94 242 LYS A N 1
ATOM 1897 C CA . LYS A 1 242 ? 77.086 9.444 -60.223 1.00 71.94 242 LYS A CA 1
ATOM 1898 C C . LYS A 1 242 ? 76.265 8.214 -60.611 1.00 71.94 242 LYS A C 1
ATOM 1900 O O . LYS A 1 242 ? 76.717 7.431 -61.436 1.00 71.94 242 LYS A O 1
ATOM 1905 N N . SER A 1 243 ? 75.054 8.062 -60.072 1.00 64.62 243 SER A N 1
ATOM 1906 C CA . SER A 1 243 ? 74.122 6.995 -60.466 1.00 64.62 243 SER A CA 1
ATOM 1907 C C . SER A 1 243 ? 73.476 7.211 -61.842 1.00 64.62 243 SER A C 1
ATOM 1909 O O . SER A 1 243 ? 72.689 6.377 -62.279 1.00 64.62 243 SER A O 1
ATOM 1911 N N . GLY A 1 244 ? 73.777 8.320 -62.532 1.00 57.78 244 GLY A N 1
ATOM 1912 C CA . GLY A 1 244 ? 73.269 8.576 -63.880 1.00 57.78 244 GLY A CA 1
ATOM 1913 C C . GLY A 1 244 ? 71.782 8.941 -63.944 1.00 57.78 244 GLY A C 1
ATOM 1914 O O . GLY A 1 244 ? 71.210 8.941 -65.033 1.00 57.78 244 GLY A O 1
ATOM 1915 N N . ARG A 1 245 ? 71.142 9.298 -62.818 1.00 54.56 245 ARG A N 1
ATOM 1916 C CA . ARG A 1 245 ? 69.790 9.884 -62.815 1.00 54.56 245 ARG A CA 1
ATOM 1917 C C . ARG A 1 245 ? 69.865 11.340 -63.282 1.00 54.56 245 ARG A C 1
ATOM 1919 O O . ARG A 1 245 ? 69.833 12.277 -62.491 1.00 54.56 245 ARG A O 1
ATOM 1926 N N . THR A 1 246 ? 69.995 11.525 -64.590 1.00 54.00 246 THR A N 1
ATOM 1927 C CA . THR A 1 246 ? 69.724 12.807 -65.243 1.00 54.00 246 THR A CA 1
ATOM 1928 C C . THR A 1 246 ? 68.217 13.104 -65.142 1.00 54.00 246 THR A C 1
ATOM 1930 O O . THR A 1 246 ? 67.405 12.241 -65.487 1.00 54.00 246 THR A O 1
ATOM 1933 N N . PRO A 1 247 ? 67.794 14.292 -64.668 1.00 52.25 247 PRO A N 1
ATOM 1934 C CA . PRO A 1 247 ? 66.408 14.733 -64.781 1.00 52.25 247 PRO A CA 1
ATOM 1935 C C . PRO A 1 247 ? 66.165 15.096 -66.249 1.00 52.25 247 PRO A C 1
ATOM 1937 O O . PRO A 1 247 ? 66.452 16.207 -66.680 1.00 52.25 247 PRO A O 1
ATOM 1940 N N . GLY A 1 248 ? 65.750 14.123 -67.054 1.00 51.78 248 GLY A N 1
ATOM 1941 C CA . GLY A 1 248 ? 65.543 14.350 -68.486 1.00 51.78 248 GLY A CA 1
ATOM 1942 C C . GLY A 1 248 ? 65.410 13.101 -69.347 1.00 51.78 248 GLY A C 1
ATOM 1943 O O . GLY A 1 248 ? 65.054 13.222 -70.515 1.00 51.78 248 GLY A O 1
ATOM 1944 N N . HIS A 1 249 ? 65.640 11.901 -68.806 1.00 42.38 249 HIS A N 1
ATOM 1945 C CA . HIS A 1 249 ? 65.287 10.677 -69.516 1.00 42.38 249 HIS A CA 1
ATOM 1946 C C . HIS A 1 249 ? 63.874 10.252 -69.115 1.00 42.38 249 HIS A C 1
ATOM 1948 O O . HIS A 1 249 ? 63.675 9.611 -68.084 1.00 42.38 249 HIS A O 1
ATOM 1954 N N . VAL A 1 250 ? 62.893 10.652 -69.929 1.00 50.97 250 VAL A N 1
ATOM 1955 C CA . VAL A 1 250 ? 61.558 10.045 -69.968 1.00 50.97 250 VAL A CA 1
ATOM 1956 C C . VAL A 1 250 ? 61.761 8.581 -70.357 1.00 50.97 250 VAL A C 1
ATOM 1958 O O . VAL A 1 250 ? 61.779 8.221 -71.531 1.00 50.97 250 VAL A O 1
ATOM 1961 N N . ARG A 1 251 ? 62.022 7.743 -69.354 1.00 46.00 251 ARG A N 1
ATOM 1962 C CA . ARG A 1 251 ? 61.879 6.299 -69.470 1.00 46.00 251 ARG A CA 1
ATOM 1963 C C . ARG A 1 251 ? 60.377 6.064 -69.567 1.00 46.00 251 ARG A C 1
ATOM 1965 O O . ARG A 1 251 ? 59.644 6.544 -68.706 1.00 46.00 251 ARG A O 1
ATOM 1972 N N . ALA A 1 252 ? 59.929 5.408 -70.635 1.00 50.78 252 ALA A N 1
ATOM 1973 C CA . ALA A 1 252 ? 58.547 4.952 -70.727 1.00 50.78 252 ALA A CA 1
ATOM 1974 C C . ALA A 1 252 ? 58.195 4.191 -69.432 1.00 50.78 252 ALA A C 1
ATOM 1976 O O . ALA A 1 252 ? 59.071 3.455 -68.953 1.00 50.78 252 ALA A O 1
ATOM 1977 N N . PRO A 1 253 ? 56.995 4.397 -68.853 1.00 46.19 253 PRO A N 1
ATOM 1978 C CA . PRO A 1 253 ? 56.588 3.719 -67.629 1.00 46.19 253 PRO A CA 1
ATOM 1979 C C . PRO A 1 253 ? 56.789 2.221 -67.835 1.00 46.19 253 PRO A C 1
ATOM 1981 O O . PRO A 1 253 ? 56.240 1.639 -68.768 1.00 46.19 253 PRO A O 1
ATOM 1984 N N . SER A 1 254 ? 57.662 1.603 -67.045 1.00 51.38 254 SER A N 1
ATOM 1985 C CA . SER A 1 254 ? 57.666 0.148 -66.961 1.00 51.38 254 SER A CA 1
ATOM 1986 C C . SER A 1 254 ? 56.364 -0.258 -66.281 1.00 51.38 254 SER A C 1
ATOM 1988 O O . SER A 1 254 ? 56.021 0.340 -65.263 1.00 51.38 254 SER A O 1
ATOM 1990 N N . GLU A 1 255 ? 55.680 -1.263 -66.823 1.00 55.12 255 GLU A N 1
ATOM 1991 C CA . GLU A 1 255 ? 54.397 -1.806 -66.336 1.00 55.12 255 GLU A CA 1
ATOM 1992 C C . GLU A 1 255 ? 54.404 -2.092 -64.810 1.00 55.12 255 GLU A C 1
ATOM 1994 O O . GLU A 1 255 ? 53.379 -1.968 -64.145 1.00 55.12 255 GLU A O 1
ATOM 1999 N N . ASP A 1 256 ? 55.582 -2.332 -64.219 1.00 55.84 256 ASP A N 1
ATOM 2000 C CA . ASP A 1 256 ? 55.791 -2.493 -62.772 1.00 55.84 256 ASP A CA 1
ATOM 2001 C C . ASP A 1 256 ? 55.497 -1.233 -61.913 1.00 55.84 256 ASP A C 1
ATOM 2003 O O . ASP A 1 256 ? 55.182 -1.363 -60.727 1.00 55.84 256 ASP A O 1
ATOM 2007 N N . GLU A 1 257 ? 55.609 -0.010 -62.456 1.00 55.44 257 GLU A N 1
ATOM 2008 C CA . GLU A 1 257 ? 55.283 1.228 -61.716 1.00 55.44 257 GLU A CA 1
ATOM 2009 C C . GLU A 1 257 ? 53.773 1.537 -61.750 1.00 55.44 257 GLU A C 1
ATOM 2011 O O . GLU A 1 257 ? 53.225 1.9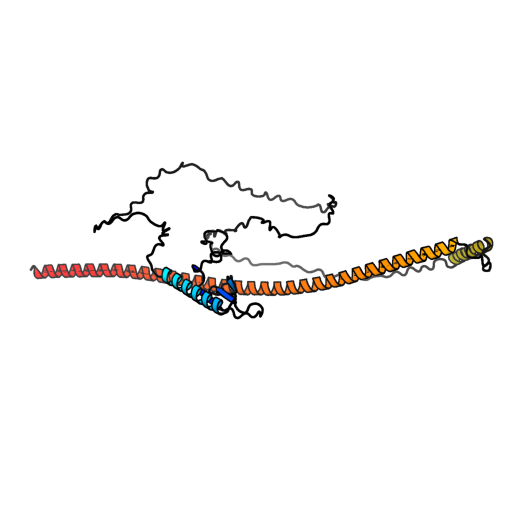44 -60.724 1.00 55.44 257 GLU A O 1
ATOM 2016 N N . GLU A 1 258 ? 53.074 1.237 -62.855 1.00 59.09 258 GLU A N 1
ATOM 2017 C CA . GLU A 1 258 ? 51.606 1.373 -62.957 1.00 59.09 258 GLU A CA 1
ATOM 2018 C C . GLU A 1 258 ? 50.861 0.358 -62.066 1.00 59.09 258 GLU A C 1
ATOM 2020 O O . GLU A 1 258 ? 49.855 0.700 -61.433 1.00 59.09 258 GLU A O 1
ATOM 2025 N N . GLU A 1 259 ? 51.366 -0.876 -61.933 1.00 60.69 259 GLU A N 1
ATOM 2026 C CA . GLU A 1 259 ? 50.816 -1.857 -60.982 1.00 60.69 259 GLU A CA 1
ATOM 2027 C C . GLU A 1 259 ? 51.058 -1.451 -59.516 1.00 60.69 259 GLU A C 1
ATOM 2029 O O . GLU A 1 259 ? 50.219 -1.693 -58.638 1.00 60.69 259 GLU A O 1
ATOM 2034 N N . GLY A 1 260 ? 52.200 -0.814 -59.233 1.00 69.31 260 GLY A N 1
ATOM 2035 C CA . GLY A 1 260 ? 52.540 -0.292 -57.911 1.00 69.31 260 GLY A CA 1
ATOM 2036 C C . GLY A 1 260 ? 51.626 0.854 -57.470 1.00 69.31 260 GLY A C 1
ATOM 2037 O O . GLY A 1 260 ? 51.176 0.866 -56.318 1.00 69.31 260 GLY A O 1
ATOM 2038 N N . GLU A 1 261 ? 51.324 1.772 -58.388 1.00 72.25 261 GLU A N 1
ATOM 2039 C CA . GLU A 1 261 ? 50.417 2.906 -58.181 1.00 72.25 261 GLU A CA 1
ATOM 2040 C C . GLU A 1 261 ? 48.967 2.422 -58.017 1.00 72.25 261 GLU A C 1
ATOM 2042 O O . GLU A 1 261 ? 48.346 2.679 -56.984 1.00 72.25 261 GLU A O 1
ATOM 2047 N N . SER A 1 262 ? 48.499 1.535 -58.905 1.00 75.75 262 SER A N 1
ATOM 2048 C CA . SER A 1 262 ? 47.168 0.906 -58.812 1.00 75.75 262 SER A CA 1
ATOM 2049 C C . SER A 1 262 ? 46.954 0.143 -57.495 1.00 75.75 262 SER A C 1
ATOM 2051 O O . SER A 1 262 ? 45.877 0.167 -56.891 1.00 75.75 262 SER A O 1
ATOM 2053 N N . ARG A 1 263 ? 47.992 -0.539 -56.988 1.00 83.56 263 ARG A N 1
ATOM 2054 C CA . ARG A 1 263 ? 47.935 -1.244 -55.697 1.00 83.56 263 ARG A CA 1
ATOM 2055 C C . ARG A 1 263 ? 47.926 -0.285 -54.505 1.00 83.56 263 ARG A C 1
ATOM 2057 O O . ARG A 1 263 ? 47.383 -0.636 -53.451 1.00 83.56 263 ARG A O 1
ATOM 2064 N N . MET A 1 264 ? 48.569 0.875 -54.623 1.00 86.56 264 MET A N 1
ATOM 2065 C CA . MET A 1 264 ? 48.543 1.908 -53.590 1.00 86.56 264 MET A CA 1
ATOM 2066 C C . MET A 1 264 ? 47.163 2.562 -53.520 1.00 86.56 264 MET A C 1
ATOM 2068 O O . MET A 1 264 ? 46.623 2.681 -52.418 1.00 86.56 264 MET A O 1
ATOM 2072 N N . ASP A 1 265 ? 46.562 2.855 -54.670 1.00 89.19 265 ASP A N 1
ATOM 2073 C CA . ASP A 1 265 ? 45.210 3.403 -54.772 1.00 89.19 265 ASP A CA 1
ATOM 2074 C C . ASP A 1 265 ? 44.174 2.450 -54.171 1.00 89.19 265 ASP A C 1
ATOM 2076 O O . ASP A 1 265 ? 43.404 2.848 -53.297 1.00 89.19 265 ASP A O 1
ATOM 2080 N N . ALA A 1 266 ? 44.243 1.153 -54.495 1.00 91.19 266 ALA A N 1
ATOM 2081 C CA . ALA A 1 266 ? 43.359 0.145 -53.903 1.00 91.19 266 ALA A CA 1
ATOM 2082 C C . ALA A 1 266 ? 43.490 0.055 -52.367 1.00 91.19 266 ALA A C 1
ATOM 2084 O O . ALA A 1 266 ? 42.506 -0.143 -51.649 1.00 91.19 266 ALA A O 1
ATOM 2085 N N . LYS A 1 267 ? 44.708 0.212 -51.825 1.00 93.88 267 LYS A N 1
ATOM 2086 C CA . LYS A 1 267 ? 44.924 0.263 -50.367 1.00 93.88 267 LYS A CA 1
ATOM 2087 C C . LYS A 1 267 ? 44.385 1.551 -49.754 1.00 93.88 267 LYS A C 1
ATOM 2089 O O . LYS A 1 267 ? 43.863 1.498 -48.642 1.00 93.88 267 LYS A O 1
ATOM 2094 N N . MET A 1 268 ? 44.534 2.684 -50.436 1.00 94.12 268 MET A N 1
ATOM 2095 C CA . MET A 1 268 ? 44.035 3.975 -49.968 1.00 94.12 268 MET A CA 1
ATOM 2096 C C . MET A 1 268 ? 42.505 3.992 -49.953 1.00 94.12 268 MET A C 1
ATOM 2098 O O . MET A 1 268 ? 41.917 4.407 -48.956 1.00 94.12 268 MET A O 1
ATOM 2102 N N . GLU A 1 269 ? 41.866 3.441 -50.983 1.00 94.25 269 GLU A N 1
ATOM 2103 C CA . GLU A 1 269 ? 40.415 3.272 -51.050 1.00 94.25 269 GLU A CA 1
ATOM 2104 C C . GLU A 1 269 ? 39.902 2.328 -49.951 1.00 94.25 269 GLU A C 1
ATOM 2106 O O . GLU A 1 269 ? 38.959 2.664 -49.232 1.00 94.25 269 GLU A O 1
ATOM 2111 N N . GLN A 1 270 ? 40.580 1.196 -49.716 1.00 95.50 270 GLN A N 1
ATOM 2112 C CA . GLN A 1 270 ? 40.247 0.301 -48.602 1.00 95.50 270 GLN A CA 1
ATOM 2113 C C . GLN A 1 270 ? 40.421 0.980 -47.232 1.00 95.50 270 GLN A C 1
ATOM 2115 O O . GLN A 1 270 ? 39.673 0.708 -46.288 1.00 95.50 270 GLN A O 1
ATOM 2120 N N . LEU A 1 271 ? 41.439 1.830 -47.075 1.00 95.56 271 LEU A N 1
ATOM 2121 C CA . LEU A 1 271 ? 41.644 2.579 -45.840 1.00 95.56 271 LEU A CA 1
ATOM 2122 C C . LEU A 1 271 ? 40.525 3.609 -45.648 1.00 95.56 271 LEU A C 1
ATOM 2124 O O . LEU A 1 271 ? 39.970 3.695 -44.556 1.00 95.56 271 LEU A O 1
ATOM 2128 N N . ALA A 1 272 ? 40.157 4.332 -46.707 1.00 95.69 272 ALA A N 1
ATOM 2129 C CA . ALA A 1 272 ? 39.067 5.299 -46.691 1.00 95.69 272 ALA A CA 1
ATOM 2130 C C . ALA A 1 272 ? 37.728 4.635 -46.337 1.00 95.69 272 ALA A C 1
ATOM 2132 O O . ALA A 1 272 ? 37.006 5.130 -45.472 1.00 95.69 272 ALA A O 1
ATOM 2133 N N . SER A 1 273 ? 37.428 3.465 -46.914 1.00 95.75 273 SER A N 1
ATOM 2134 C CA . SER A 1 273 ? 36.202 2.724 -46.600 1.00 95.75 273 SER A CA 1
ATOM 2135 C C . SER A 1 273 ? 36.167 2.252 -45.142 1.00 95.75 273 SER A C 1
ATOM 2137 O O . SER A 1 273 ? 35.131 2.342 -44.483 1.00 95.75 273 SER A O 1
ATOM 2139 N N . LYS A 1 274 ? 37.307 1.792 -44.604 1.00 96.88 274 LYS A N 1
ATOM 2140 C CA . LYS A 1 274 ? 37.433 1.419 -43.187 1.00 96.88 274 LYS A CA 1
ATOM 2141 C C . LYS A 1 274 ? 37.247 2.622 -42.272 1.00 96.88 274 LYS A C 1
ATOM 2143 O O . LYS A 1 274 ? 36.505 2.506 -41.304 1.00 96.88 274 LYS A O 1
ATOM 2148 N N . VAL A 1 275 ? 37.878 3.756 -42.582 1.00 97.56 275 VAL A N 1
ATOM 2149 C CA . VAL A 1 275 ? 37.726 4.997 -41.809 1.00 97.56 275 VAL A CA 1
ATOM 2150 C C . VAL A 1 275 ? 36.258 5.417 -41.780 1.00 97.56 275 VAL A C 1
ATOM 2152 O O . VAL A 1 275 ? 35.716 5.613 -40.695 1.00 97.56 275 VAL A O 1
ATOM 2155 N N . ASN A 1 276 ? 35.580 5.439 -42.930 1.00 96.62 276 ASN A N 1
ATOM 2156 C CA . ASN A 1 276 ? 34.159 5.787 -43.003 1.00 96.62 276 ASN A CA 1
ATOM 2157 C C . ASN A 1 276 ? 33.292 4.843 -42.159 1.00 96.62 276 ASN A C 1
ATOM 2159 O O . ASN A 1 276 ? 32.517 5.308 -41.326 1.00 96.62 276 ASN A O 1
ATOM 2163 N N . SER A 1 277 ? 33.492 3.527 -42.285 1.00 97.19 277 SER A N 1
ATOM 2164 C CA . SER A 1 277 ? 32.764 2.537 -41.480 1.00 97.19 277 SER A CA 1
ATOM 2165 C C . SER A 1 277 ? 33.010 2.708 -39.975 1.00 97.19 277 SER A C 1
ATOM 2167 O O . SER A 1 277 ? 32.078 2.608 -39.176 1.00 97.19 277 SER A O 1
ATOM 2169 N N . THR A 1 278 ? 34.246 3.014 -39.563 1.00 97.06 278 THR A N 1
ATOM 2170 C CA . THR A 1 278 ? 34.545 3.287 -38.150 1.00 97.06 278 THR A CA 1
ATOM 2171 C C . THR A 1 278 ? 33.911 4.583 -37.655 1.00 97.06 278 THR A C 1
ATOM 2173 O O . THR A 1 278 ? 33.434 4.618 -36.523 1.00 97.06 278 THR A O 1
ATOM 2176 N N . THR A 1 279 ? 33.846 5.622 -38.490 1.00 97.19 279 THR A N 1
ATOM 2177 C CA . THR A 1 279 ? 33.194 6.893 -38.152 1.00 97.19 279 THR A CA 1
ATOM 2178 C C . THR A 1 279 ? 31.683 6.716 -37.990 1.00 97.19 279 THR A C 1
ATOM 2180 O O . THR A 1 279 ? 31.109 7.224 -37.029 1.00 97.19 279 THR A O 1
ATOM 2183 N N . GLU A 1 280 ? 31.036 5.937 -38.859 1.00 97.69 280 GLU A N 1
ATOM 2184 C CA . GLU A 1 280 ? 29.614 5.590 -38.729 1.00 97.69 280 GLU A CA 1
ATOM 2185 C C . GLU A 1 280 ? 29.335 4.787 -37.451 1.00 97.69 280 GLU A C 1
ATOM 2187 O O . GLU A 1 280 ? 28.395 5.085 -36.709 1.00 97.69 280 GLU A O 1
ATOM 2192 N N . ALA A 1 281 ? 30.180 3.795 -37.147 1.00 97.31 281 ALA A N 1
ATOM 2193 C CA . ALA A 1 281 ? 30.066 3.014 -35.919 1.00 97.31 281 ALA A CA 1
ATOM 2194 C C . ALA A 1 281 ? 30.233 3.886 -34.663 1.00 97.31 281 ALA A C 1
ATOM 2196 O O . ALA A 1 281 ? 29.500 3.706 -33.687 1.00 97.31 281 ALA A O 1
ATOM 2197 N N . LEU A 1 282 ? 31.162 4.848 -34.696 1.00 97.62 282 LEU A N 1
ATOM 2198 C CA . LEU A 1 282 ? 31.389 5.797 -33.608 1.00 97.62 282 LEU A CA 1
ATOM 2199 C C . LEU A 1 282 ? 30.190 6.735 -33.424 1.00 97.62 282 LEU A C 1
ATOM 2201 O O . LEU A 1 282 ? 29.706 6.877 -32.305 1.00 97.62 282 LEU A O 1
ATOM 2205 N N . SER A 1 283 ? 29.634 7.269 -34.514 1.00 97.38 283 SER A N 1
ATOM 2206 C CA . SER A 1 283 ? 28.420 8.093 -34.471 1.00 97.38 283 SER A CA 1
ATOM 2207 C C . SER A 1 283 ? 27.217 7.324 -33.901 1.00 97.38 283 SER A C 1
ATOM 2209 O O . SER A 1 283 ? 26.509 7.822 -33.024 1.00 97.38 283 SER A O 1
ATOM 2211 N N . SER A 1 284 ? 27.028 6.059 -34.302 1.00 98.06 284 SER A N 1
ATOM 2212 C CA . SER A 1 284 ? 25.983 5.195 -33.730 1.00 98.06 284 SER A CA 1
ATOM 2213 C C . SER A 1 284 ? 26.191 4.936 -32.232 1.00 98.06 284 SER A C 1
ATOM 2215 O O . SER A 1 284 ? 25.227 4.855 -31.462 1.00 98.06 284 SER A O 1
ATOM 2217 N N . LEU A 1 285 ? 27.445 4.794 -31.795 1.00 97.94 285 LEU A N 1
ATOM 2218 C CA . LEU A 1 285 ? 27.770 4.609 -30.385 1.00 97.94 285 LEU A CA 1
ATOM 2219 C C . LEU A 1 285 ? 27.472 5.875 -29.570 1.00 97.94 285 LEU A C 1
ATOM 2221 O O . LEU A 1 285 ? 26.868 5.771 -28.502 1.00 97.94 285 LEU A O 1
ATOM 2225 N N . GLU A 1 286 ? 27.828 7.055 -30.077 1.00 98.31 286 GLU A N 1
ATOM 2226 C CA . GLU A 1 286 ? 27.531 8.347 -29.446 1.00 98.31 286 GLU A CA 1
ATOM 2227 C C . GLU A 1 286 ? 26.023 8.569 -29.261 1.00 98.31 286 GLU A C 1
ATOM 2229 O O . GLU A 1 286 ? 25.581 9.011 -28.193 1.00 98.31 286 GLU A O 1
ATOM 2234 N N . GLU A 1 287 ? 25.208 8.190 -30.249 1.00 98.31 287 GLU A N 1
ATOM 2235 C CA . GLU A 1 287 ? 23.750 8.258 -30.138 1.00 98.31 287 GLU A CA 1
ATOM 2236 C C . GLU A 1 287 ? 23.223 7.322 -29.037 1.00 98.31 287 GLU A C 1
ATOM 2238 O O . GLU A 1 287 ? 22.412 7.727 -28.195 1.00 98.31 287 GLU A O 1
ATOM 2243 N N . LYS A 1 288 ? 23.719 6.078 -28.986 1.00 98.25 288 LYS A N 1
ATOM 2244 C CA . LYS A 1 288 ? 23.338 5.103 -27.950 1.00 98.25 288 LYS A CA 1
ATOM 2245 C C . LYS A 1 288 ? 23.742 5.565 -26.554 1.00 98.25 288 LYS A C 1
ATOM 2247 O O . LYS A 1 288 ? 22.938 5.433 -25.630 1.00 98.25 288 LYS A O 1
ATOM 2252 N N . VAL A 1 289 ? 24.936 6.138 -26.396 1.00 98.50 289 VAL A N 1
ATOM 2253 C CA . VAL A 1 289 ? 25.391 6.735 -25.131 1.00 98.50 289 VAL A CA 1
ATOM 2254 C C . VAL A 1 289 ? 24.482 7.900 -24.741 1.00 98.50 289 VAL A C 1
ATOM 2256 O O . VAL A 1 289 ? 24.007 7.953 -23.610 1.00 98.50 289 VAL A O 1
ATOM 2259 N N . SER A 1 290 ? 24.135 8.775 -25.685 1.00 98.31 290 SER A N 1
ATOM 2260 C CA . SER A 1 290 ? 23.224 9.903 -25.447 1.00 98.31 290 SER A CA 1
ATOM 2261 C C . SER A 1 290 ? 21.813 9.454 -25.047 1.00 98.31 290 SER A C 1
ATOM 2263 O O . SER A 1 290 ? 21.164 10.073 -24.198 1.00 98.31 290 SER A O 1
ATOM 2265 N N . MET A 1 291 ? 21.307 8.367 -25.637 1.00 98.06 291 MET A N 1
ATOM 2266 C CA . MET A 1 291 ? 20.042 7.752 -25.224 1.00 98.06 291 MET A CA 1
ATOM 2267 C C . MET A 1 291 ? 20.135 7.123 -23.833 1.00 98.06 291 MET A C 1
ATOM 2269 O O . MET A 1 291 ? 19.209 7.280 -23.036 1.00 98.06 291 MET A O 1
ATOM 2273 N N . LEU A 1 292 ? 21.231 6.423 -23.533 1.00 98.25 292 LEU A N 1
ATOM 2274 C CA . LEU A 1 292 ? 21.444 5.801 -22.230 1.00 98.25 292 LEU A CA 1
ATOM 2275 C C . LEU A 1 292 ? 21.511 6.858 -21.124 1.00 98.25 292 LEU A C 1
ATOM 2277 O O . LEU A 1 292 ? 20.829 6.705 -20.117 1.00 98.25 292 LEU A O 1
ATOM 2281 N N . SER A 1 293 ? 22.234 7.958 -21.339 1.00 98.31 293 SER A N 1
ATOM 2282 C CA . SER A 1 293 ? 22.308 9.081 -20.396 1.00 98.31 293 SER A CA 1
ATOM 2283 C C . SER A 1 293 ? 20.932 9.681 -20.107 1.00 98.31 293 SER A C 1
ATOM 2285 O O . SER A 1 293 ? 20.567 9.843 -18.946 1.00 98.31 293 SER A O 1
ATOM 2287 N N . ARG A 1 294 ? 20.108 9.913 -21.140 1.00 98.31 294 ARG A N 1
ATOM 2288 C CA . ARG A 1 294 ? 18.724 10.389 -20.955 1.00 98.31 294 ARG A CA 1
ATOM 2289 C C . ARG A 1 294 ? 17.863 9.399 -20.167 1.00 98.31 294 ARG A C 1
ATOM 2291 O O . ARG A 1 294 ? 17.076 9.808 -19.318 1.00 98.31 294 ARG A O 1
ATOM 2298 N N . ARG A 1 295 ? 18.010 8.095 -20.426 1.00 98.19 295 ARG A N 1
ATOM 2299 C CA . ARG A 1 295 ? 17.299 7.053 -19.668 1.00 98.19 295 ARG A CA 1
ATOM 2300 C C . ARG A 1 295 ? 17.756 6.996 -18.212 1.00 98.19 295 ARG A C 1
ATOM 2302 O O . ARG A 1 295 ? 16.905 6.841 -17.344 1.00 98.19 295 ARG A O 1
ATOM 2309 N N . MET A 1 296 ? 19.055 7.128 -17.946 1.00 98.12 296 MET A N 1
ATOM 2310 C CA . MET A 1 296 ? 19.585 7.168 -16.581 1.00 98.12 296 MET A CA 1
ATOM 2311 C C . MET A 1 296 ? 19.027 8.357 -15.800 1.00 98.12 296 MET A C 1
ATOM 2313 O O . MET A 1 296 ? 18.598 8.165 -14.667 1.00 98.12 296 MET A O 1
ATOM 2317 N N . GLU A 1 297 ? 18.945 9.541 -16.411 1.00 98.12 297 GLU A N 1
ATOM 2318 C CA . GLU A 1 297 ? 18.390 10.723 -15.741 1.00 98.12 297 GLU A CA 1
ATOM 2319 C C . GLU A 1 297 ? 16.895 10.556 -15.432 1.00 98.12 297 GLU A C 1
ATOM 2321 O O . GLU A 1 297 ? 16.457 10.798 -14.311 1.00 98.12 297 GLU A O 1
ATOM 2326 N N . ALA A 1 298 ? 16.116 10.015 -16.375 1.00 97.75 298 ALA A N 1
ATOM 2327 C CA . ALA A 1 298 ? 14.699 9.725 -16.146 1.00 97.75 298 ALA A CA 1
ATOM 2328 C C . ALA A 1 298 ? 14.473 8.655 -15.059 1.00 97.75 298 ALA A C 1
ATOM 2330 O O . ALA A 1 298 ? 13.484 8.700 -14.327 1.00 97.75 298 ALA A O 1
ATOM 2331 N N . VAL A 1 299 ? 15.362 7.660 -14.959 1.00 98.19 299 VAL A N 1
ATOM 2332 C CA . VAL A 1 299 ? 15.315 6.660 -13.880 1.00 98.19 299 VAL A CA 1
ATOM 2333 C C . VAL A 1 299 ? 15.699 7.291 -12.543 1.00 98.19 299 VAL A C 1
ATOM 2335 O O . VAL A 1 299 ? 15.046 6.992 -11.546 1.00 98.19 299 VAL A O 1
ATOM 2338 N N . ARG A 1 300 ? 16.698 8.181 -12.514 1.00 98.31 300 ARG A N 1
ATOM 2339 C CA . ARG A 1 300 ? 17.088 8.928 -11.311 1.00 98.31 300 ARG A CA 1
ATOM 2340 C C . ARG A 1 300 ? 15.925 9.760 -10.774 1.00 98.31 300 ARG A C 1
ATOM 2342 O O . ARG A 1 300 ? 15.572 9.589 -9.614 1.00 98.31 300 ARG A O 1
ATOM 2349 N N . GLU A 1 301 ? 15.280 10.563 -11.616 1.00 98.00 301 GLU A N 1
ATOM 2350 C CA . GLU A 1 301 ? 14.134 11.396 -11.219 1.00 98.00 301 GLU A CA 1
ATOM 2351 C C . GLU A 1 301 ? 12.974 10.541 -10.676 1.00 98.00 301 GLU A C 1
ATOM 2353 O O . GLU A 1 301 ? 12.394 10.828 -9.628 1.00 98.00 301 GLU A O 1
ATOM 2358 N N . LYS A 1 302 ? 12.664 9.419 -11.342 1.00 97.50 302 LYS A N 1
ATOM 2359 C CA . LYS A 1 302 ? 11.662 8.463 -10.840 1.00 97.50 302 LYS A CA 1
ATOM 2360 C C . LYS A 1 302 ? 12.049 7.872 -9.487 1.00 97.50 302 LYS A C 1
ATOM 2362 O O . LYS A 1 302 ? 11.171 7.674 -8.650 1.00 97.50 302 LYS A O 1
ATOM 2367 N N . ASN A 1 303 ? 13.330 7.581 -9.274 1.00 97.38 303 ASN A N 1
ATOM 2368 C CA . ASN A 1 303 ? 13.830 7.039 -8.016 1.00 97.38 303 ASN A CA 1
ATOM 2369 C C . ASN A 1 303 ? 13.761 8.070 -6.879 1.00 97.38 303 ASN A C 1
ATOM 2371 O O . ASN A 1 303 ? 13.366 7.723 -5.768 1.00 97.38 303 ASN A O 1
ATOM 2375 N N . GLU A 1 304 ? 14.079 9.336 -7.149 1.00 97.50 304 GLU A N 1
ATOM 2376 C CA . GLU A 1 304 ? 13.930 10.437 -6.188 1.00 97.50 304 GLU A CA 1
ATOM 2377 C C . GLU A 1 304 ? 12.459 10.644 -5.804 1.00 97.50 304 GLU A C 1
ATOM 2379 O O . GLU A 1 304 ? 12.126 10.659 -4.618 1.00 97.50 304 GLU A O 1
ATOM 2384 N N . ASN A 1 305 ? 11.556 10.668 -6.790 1.00 97.00 305 ASN A N 1
ATOM 2385 C CA . ASN A 1 305 ? 10.113 10.761 -6.556 1.00 97.00 305 ASN A CA 1
ATOM 2386 C C . ASN A 1 305 ? 9.577 9.579 -5.733 1.00 97.00 305 ASN A C 1
ATOM 2388 O O . ASN A 1 305 ? 8.806 9.775 -4.794 1.00 97.00 305 ASN A O 1
ATOM 2392 N N . ALA A 1 306 ? 9.997 8.350 -6.049 1.00 96.50 306 ALA A N 1
ATOM 2393 C CA . ALA A 1 306 ? 9.617 7.165 -5.282 1.00 96.50 306 ALA A CA 1
ATOM 2394 C C . ALA A 1 306 ? 10.158 7.218 -3.844 1.00 96.50 306 ALA A C 1
ATOM 2396 O O . ALA A 1 306 ? 9.444 6.875 -2.905 1.00 96.50 306 ALA A O 1
ATOM 2397 N N . THR A 1 307 ? 11.391 7.696 -3.657 1.00 97.19 307 THR A N 1
ATOM 2398 C CA . THR A 1 307 ? 12.000 7.860 -2.329 1.00 97.19 307 THR A CA 1
ATOM 2399 C C . THR A 1 307 ? 11.228 8.882 -1.491 1.00 97.19 307 THR A C 1
ATOM 2401 O O . THR A 1 307 ? 10.947 8.619 -0.323 1.00 97.19 307 THR A O 1
ATOM 2404 N N . SER A 1 308 ? 10.808 10.002 -2.092 1.00 96.94 308 SER A N 1
ATOM 2405 C CA . SER A 1 308 ? 9.950 10.993 -1.427 1.00 96.94 308 SER A CA 1
ATOM 2406 C C . SER A 1 308 ? 8.606 10.392 -1.007 1.00 96.94 308 SER A C 1
ATOM 2408 O O . SER A 1 308 ? 8.204 10.542 0.142 1.00 96.94 308 SER A O 1
ATOM 2410 N N . GLN A 1 309 ? 7.940 9.649 -1.900 1.00 96.00 309 GLN A N 1
ATOM 2411 C CA . GLN A 1 309 ? 6.661 8.993 -1.590 1.00 96.00 309 GLN A CA 1
ATOM 2412 C C . GLN A 1 309 ? 6.789 7.973 -0.453 1.00 96.00 309 GLN A C 1
ATOM 2414 O O . GLN A 1 309 ? 5.912 7.889 0.406 1.00 96.00 309 GLN A O 1
ATOM 2419 N N . VAL A 1 310 ? 7.882 7.205 -0.418 1.00 97.81 310 VAL A N 1
ATOM 2420 C CA . VAL A 1 310 ? 8.167 6.283 0.692 1.00 97.81 310 VAL A CA 1
ATOM 2421 C C . VAL A 1 310 ? 8.346 7.050 2.006 1.00 97.81 310 VAL A C 1
ATOM 2423 O O . VAL A 1 310 ? 7.854 6.593 3.036 1.00 97.81 310 VAL A O 1
ATOM 2426 N N . GLY A 1 311 ? 8.989 8.222 1.974 1.00 97.12 311 GLY A N 1
ATOM 2427 C CA . GLY A 1 311 ? 9.107 9.115 3.129 1.00 97.12 311 GLY A CA 1
ATOM 2428 C C . GLY A 1 311 ? 7.750 9.569 3.676 1.00 97.12 311 GLY A C 1
ATOM 2429 O O . GLY A 1 311 ? 7.496 9.428 4.873 1.00 97.12 311 GLY A O 1
ATOM 2430 N N . ASP A 1 312 ? 6.853 10.029 2.802 1.00 95.25 312 ASP A N 1
ATOM 2431 C CA . ASP A 1 312 ? 5.505 10.475 3.186 1.00 95.25 312 ASP A CA 1
ATOM 2432 C C . ASP A 1 312 ? 4.671 9.336 3.788 1.00 95.25 312 ASP A C 1
ATOM 2434 O O . ASP A 1 312 ? 4.013 9.502 4.819 1.00 95.25 312 ASP A O 1
ATOM 2438 N N . VAL A 1 313 ? 4.735 8.147 3.180 1.00 97.19 313 VAL A N 1
ATOM 2439 C CA . VAL A 1 313 ? 4.041 6.953 3.684 1.00 97.19 313 VAL A CA 1
ATOM 2440 C C . VAL A 1 313 ? 4.585 6.545 5.050 1.00 97.19 313 VAL A C 1
ATOM 2442 O O . VAL A 1 313 ? 3.805 6.224 5.944 1.00 97.19 313 VAL A O 1
ATOM 2445 N N . LEU A 1 314 ? 5.903 6.585 5.249 1.00 97.19 314 LEU A N 1
ATOM 2446 C CA . LEU A 1 314 ? 6.517 6.248 6.533 1.00 97.19 314 LEU A CA 1
ATOM 2447 C C . LEU A 1 314 ? 6.108 7.236 7.635 1.00 97.19 314 LEU A C 1
ATOM 2449 O O . LEU A 1 314 ? 5.815 6.817 8.759 1.00 97.19 314 LEU A O 1
ATOM 2453 N N . LEU A 1 315 ? 6.008 8.528 7.309 1.00 97.56 315 LEU A N 1
ATOM 2454 C CA . LEU A 1 315 ? 5.491 9.541 8.228 1.00 97.56 315 LEU A CA 1
ATOM 2455 C C . LEU A 1 315 ? 4.023 9.269 8.586 1.00 97.56 315 LEU A C 1
ATOM 2457 O O . LEU A 1 315 ? 3.671 9.252 9.766 1.00 97.56 315 LEU A O 1
ATOM 2461 N N . GLN A 1 316 ? 3.177 8.987 7.591 1.00 97.75 316 GLN A N 1
ATOM 2462 C CA . GLN A 1 316 ? 1.767 8.671 7.815 1.00 97.75 316 GLN A CA 1
ATOM 2463 C C . GLN A 1 316 ? 1.596 7.420 8.688 1.00 97.75 316 GLN A C 1
ATOM 2465 O O . GLN A 1 316 ? 0.831 7.447 9.652 1.00 97.75 316 GLN A O 1
ATOM 2470 N N . VAL A 1 317 ? 2.338 6.346 8.397 1.00 97.88 317 VAL A N 1
ATOM 2471 C CA . VAL A 1 317 ? 2.329 5.112 9.197 1.00 97.88 317 VAL A CA 1
ATOM 2472 C C . VAL A 1 317 ? 2.718 5.411 10.643 1.00 97.88 317 VAL A C 1
ATOM 2474 O O . VAL A 1 317 ? 2.016 4.982 11.556 1.00 97.88 317 VAL A O 1
ATOM 2477 N N . THR A 1 318 ? 3.762 6.213 10.862 1.00 97.69 318 THR A N 1
ATOM 2478 C CA . THR A 1 318 ? 4.218 6.595 12.208 1.00 97.69 318 THR A CA 1
ATOM 2479 C C . THR A 1 318 ? 3.132 7.340 12.988 1.00 97.69 318 THR A C 1
ATOM 2481 O O . THR A 1 318 ? 2.843 6.981 14.128 1.00 97.69 318 THR A O 1
ATOM 2484 N N . VAL A 1 319 ? 2.471 8.324 12.368 1.00 97.50 319 VAL A N 1
ATOM 2485 C CA . VAL A 1 319 ? 1.379 9.080 13.007 1.00 97.50 319 VAL A CA 1
ATOM 2486 C C . VAL A 1 319 ? 0.196 8.169 13.340 1.00 97.50 319 VAL A C 1
ATOM 2488 O O . VAL A 1 319 ? -0.335 8.218 14.448 1.00 97.50 319 VAL A O 1
ATOM 2491 N N . THR A 1 320 ? -0.208 7.299 12.409 1.00 97.00 320 THR A N 1
ATOM 2492 C CA . THR A 1 320 ? -1.323 6.368 12.654 1.00 97.00 320 THR A CA 1
ATOM 2493 C C . THR A 1 320 ? -1.011 5.347 13.745 1.00 97.00 320 THR A C 1
ATOM 2495 O O . THR A 1 320 ? -1.903 4.994 14.515 1.00 97.00 320 THR A O 1
ATOM 2498 N N . LEU A 1 321 ? 0.246 4.902 13.846 1.00 98.06 321 LEU A N 1
ATOM 2499 C CA . LEU A 1 321 ? 0.693 3.994 14.896 1.00 98.06 321 LEU A CA 1
ATOM 2500 C C . LEU A 1 321 ? 0.625 4.669 16.270 1.00 98.06 321 LEU A C 1
ATOM 2502 O O . LEU A 1 321 ? 0.040 4.101 17.188 1.00 98.06 321 LEU A O 1
ATOM 2506 N N . GLN A 1 322 ? 1.132 5.900 16.391 1.00 98.12 322 GLN A N 1
ATOM 2507 C CA . GLN A 1 322 ? 1.065 6.672 17.638 1.00 98.12 322 GLN A CA 1
ATOM 2508 C C . GLN A 1 322 ? -0.381 6.911 18.094 1.00 98.12 322 GLN A C 1
ATOM 2510 O O . GLN A 1 322 ? -0.696 6.766 19.276 1.00 98.12 322 GLN A O 1
ATOM 2515 N N . GLU A 1 323 ? -1.286 7.229 17.166 1.00 97.88 323 GLU A N 1
ATOM 2516 C CA . GLU A 1 323 ? -2.701 7.410 17.498 1.00 97.88 323 GLU A CA 1
ATOM 2517 C C . GLU A 1 323 ? -3.362 6.089 17.925 1.00 97.88 323 GLU A C 1
ATOM 2519 O O . GLU A 1 323 ? -4.122 6.056 18.896 1.00 97.88 323 GLU A O 1
ATOM 2524 N N . ALA A 1 324 ? -3.032 4.973 17.269 1.00 97.00 324 ALA A N 1
ATOM 2525 C CA . ALA A 1 324 ? -3.515 3.654 17.669 1.00 97.00 324 ALA A CA 1
ATOM 2526 C C . ALA A 1 324 ? -3.017 3.254 19.071 1.00 97.00 324 ALA A C 1
ATOM 2528 O O . ALA A 1 324 ? -3.786 2.714 19.871 1.00 97.00 324 ALA A O 1
ATOM 2529 N N . GLU A 1 325 ? -1.758 3.549 19.402 1.00 97.81 325 GLU A N 1
ATOM 2530 C CA . GLU A 1 325 ? -1.190 3.336 20.738 1.00 97.81 325 GLU A CA 1
ATOM 2531 C C . GLU A 1 325 ? -1.887 4.196 21.797 1.00 97.81 325 GLU A C 1
ATOM 2533 O O . GLU A 1 325 ? -2.248 3.690 22.866 1.00 97.81 325 GLU A O 1
ATOM 2538 N N . ARG A 1 326 ? -2.157 5.470 21.483 1.00 98.56 326 ARG A N 1
ATOM 2539 C CA . ARG A 1 326 ? -2.906 6.388 22.351 1.00 98.56 326 ARG A CA 1
ATOM 2540 C C . ARG A 1 326 ? -4.308 5.856 22.651 1.00 98.56 326 ARG A C 1
ATOM 2542 O O . ARG A 1 326 ? -4.694 5.783 23.821 1.00 98.56 326 ARG A O 1
ATOM 2549 N N . ILE A 1 327 ? -5.049 5.447 21.618 1.00 97.88 327 ILE A N 1
ATOM 2550 C CA . ILE A 1 327 ? -6.395 4.867 21.752 1.00 97.88 327 ILE A CA 1
ATOM 2551 C C . ILE A 1 327 ? -6.342 3.570 22.569 1.00 97.88 327 ILE A C 1
ATOM 2553 O O . ILE A 1 327 ? -7.156 3.372 23.468 1.00 97.88 327 ILE A O 1
ATOM 2557 N N . ASN A 1 328 ? -5.361 2.698 22.325 1.00 98.06 328 ASN A N 1
ATOM 2558 C CA . ASN A 1 328 ? -5.192 1.458 23.086 1.00 98.06 328 ASN A CA 1
ATOM 2559 C C . ASN A 1 328 ? -4.956 1.739 24.583 1.00 98.06 328 ASN A C 1
ATOM 2561 O O . ASN A 1 328 ? -5.599 1.133 25.444 1.00 98.06 328 ASN A O 1
ATOM 2565 N N . ALA A 1 329 ? -4.096 2.707 24.911 1.00 98.38 329 ALA A N 1
ATOM 2566 C CA . ALA A 1 329 ? -3.866 3.131 26.291 1.00 98.38 329 ALA A CA 1
ATOM 2567 C C . ALA A 1 329 ? -5.132 3.712 26.949 1.00 98.38 329 ALA A C 1
ATOM 2569 O O . ALA A 1 329 ? -5.373 3.495 28.139 1.00 98.38 329 ALA A O 1
ATOM 2570 N N . GLU A 1 330 ? -5.957 4.435 26.192 1.00 98.56 330 GLU A N 1
ATOM 2571 C CA . GLU A 1 330 ? -7.251 4.949 26.649 1.00 98.56 330 GLU A CA 1
ATOM 2572 C C . GLU A 1 330 ? -8.264 3.824 26.909 1.00 98.56 330 GLU A C 1
ATOM 2574 O O . GLU A 1 330 ? -8.855 3.775 27.988 1.00 98.56 330 GLU A O 1
ATOM 2579 N N . CYS A 1 331 ? -8.390 2.853 25.999 1.00 98.31 331 CYS A N 1
ATOM 2580 C CA . CYS A 1 331 ? -9.242 1.679 26.195 1.00 98.31 331 CYS A CA 1
ATOM 2581 C C . CYS A 1 331 ? -8.816 0.848 27.413 1.00 98.31 331 CYS A C 1
ATOM 2583 O O . CYS A 1 331 ? -9.671 0.393 28.174 1.00 98.31 331 CYS A O 1
ATOM 2585 N N . LYS A 1 332 ? -7.505 0.671 27.636 1.00 98.69 332 LYS A N 1
ATOM 2586 C CA . LYS A 1 332 ? -6.981 -0.017 28.828 1.00 98.69 332 LYS A CA 1
ATOM 2587 C C . LYS A 1 332 ? -7.372 0.703 30.121 1.00 98.69 332 LYS A C 1
ATOM 2589 O O . LYS A 1 332 ? -7.781 0.038 31.071 1.00 98.69 332 LYS A O 1
ATOM 2594 N N . ARG A 1 333 ? -7.293 2.040 30.151 1.00 98.56 333 ARG A N 1
ATOM 2595 C CA . ARG A 1 333 ? -7.738 2.854 31.298 1.00 98.56 333 ARG A CA 1
ATOM 2596 C C . ARG A 1 333 ? -9.241 2.718 31.537 1.00 98.56 333 ARG A C 1
ATOM 2598 O O . ARG A 1 333 ? -9.638 2.347 32.635 1.00 98.56 333 ARG A O 1
ATOM 2605 N N . ALA A 1 334 ? -10.057 2.891 30.499 1.00 98.50 334 ALA A N 1
ATOM 2606 C CA . ALA A 1 334 ? -11.510 2.744 30.601 1.00 98.50 334 ALA A CA 1
ATOM 2607 C C . ALA A 1 334 ? -11.928 1.343 31.090 1.00 98.50 334 ALA A C 1
ATOM 2609 O O . ALA A 1 334 ? -12.854 1.203 31.888 1.00 98.50 334 ALA A O 1
ATOM 2610 N N . LEU A 1 335 ? -11.223 0.294 30.652 1.00 98.44 335 LEU A N 1
ATOM 2611 C CA . LEU A 1 335 ? -11.463 -1.074 31.110 1.00 98.44 335 LEU A CA 1
ATOM 2612 C C . LEU A 1 335 ? -11.088 -1.269 32.589 1.00 98.44 335 LEU A C 1
ATOM 2614 O O . LEU A 1 335 ? -11.798 -1.972 33.311 1.00 98.44 335 LEU A O 1
ATOM 2618 N N . ALA A 1 336 ? -10.004 -0.649 33.059 1.00 98.56 336 ALA A N 1
ATOM 2619 C CA . ALA A 1 336 ? -9.639 -0.662 34.474 1.00 98.56 336 ALA A CA 1
ATOM 2620 C C . ALA A 1 336 ? -10.697 0.050 35.336 1.00 98.56 336 ALA A C 1
ATOM 2622 O O . ALA A 1 336 ? -11.146 -0.515 36.335 1.00 98.56 336 ALA A O 1
ATOM 2623 N N . ASP A 1 337 ? -11.163 1.223 34.904 1.00 98.44 337 ASP A N 1
ATOM 2624 C CA . ASP A 1 337 ? -12.203 1.993 35.596 1.00 98.44 337 ASP A CA 1
ATOM 2625 C C . ASP A 1 337 ? -13.535 1.233 35.648 1.00 98.44 337 ASP A C 1
ATOM 2627 O O . ASP A 1 337 ? -14.165 1.146 36.703 1.00 98.44 337 ASP A O 1
ATOM 2631 N N . ALA A 1 338 ? -13.938 0.595 34.545 1.00 98.56 338 ALA A N 1
ATOM 2632 C CA . ALA A 1 338 ? -15.143 -0.231 34.500 1.00 98.56 338 ALA A CA 1
ATOM 2633 C C . ALA A 1 338 ? -15.060 -1.436 35.453 1.00 98.56 338 ALA A C 1
ATOM 2635 O O . ALA A 1 338 ? -16.037 -1.774 36.126 1.00 98.56 338 ALA A O 1
ATOM 2636 N N . ASN A 1 339 ? -13.891 -2.079 35.547 1.00 98.56 339 ASN A N 1
ATOM 2637 C CA . ASN A 1 339 ? -13.675 -3.170 36.498 1.00 98.56 339 ASN A CA 1
ATOM 2638 C C . ASN A 1 339 ? -13.733 -2.677 37.947 1.00 98.56 339 ASN A C 1
ATOM 2640 O O . ASN A 1 339 ? -14.361 -3.332 38.780 1.00 98.56 339 ASN A O 1
ATOM 2644 N N . LYS A 1 340 ? -13.148 -1.512 38.242 1.00 98.75 340 LYS A N 1
ATOM 2645 C CA . LYS A 1 340 ? -13.235 -0.883 39.562 1.00 98.75 340 LYS A CA 1
ATOM 2646 C C . LYS A 1 340 ? -14.691 -0.579 39.934 1.00 98.75 340 LYS A C 1
ATOM 2648 O O . LYS A 1 340 ? -15.164 -1.062 40.963 1.00 98.75 340 LYS A O 1
ATOM 2653 N N . ALA A 1 341 ? -15.436 0.089 39.055 1.00 98.62 341 ALA A N 1
ATOM 2654 C CA . ALA A 1 341 ? -16.854 0.390 39.261 1.00 98.62 341 ALA A CA 1
ATOM 2655 C C . ALA A 1 341 ? -17.694 -0.883 39.477 1.00 98.62 341 ALA A C 1
ATOM 2657 O O . ALA A 1 341 ? -18.564 -0.930 40.346 1.00 98.62 341 ALA A O 1
ATOM 2658 N N . LYS A 1 342 ? -17.400 -1.962 38.739 1.00 98.62 342 LYS A N 1
ATOM 2659 C CA . LYS A 1 342 ? -18.040 -3.268 38.943 1.00 98.62 342 LYS A CA 1
ATOM 2660 C C . LYS A 1 342 ? -17.778 -3.824 40.345 1.00 98.62 342 LYS A C 1
ATOM 2662 O O . LYS A 1 342 ? -18.703 -4.352 40.959 1.00 98.62 342 LYS A O 1
ATOM 2667 N N . THR A 1 343 ? -16.546 -3.734 40.849 1.00 98.75 343 THR A N 1
ATOM 2668 C CA . THR A 1 343 ? -16.220 -4.206 42.207 1.00 98.75 343 THR A CA 1
ATOM 2669 C C . THR A 1 343 ? -16.896 -3.370 43.292 1.00 98.75 343 THR A C 1
ATOM 2671 O O . THR A 1 343 ? -17.446 -3.939 44.231 1.00 98.75 343 THR A O 1
ATOM 2674 N N . GLU A 1 344 ? -16.945 -2.046 43.129 1.00 98.69 344 GLU A N 1
ATOM 2675 C CA . GLU A 1 344 ? -17.645 -1.135 44.045 1.00 98.69 344 GLU A CA 1
ATOM 2676 C C . GLU A 1 344 ? -19.150 -1.425 44.073 1.00 98.69 344 GLU A C 1
ATOM 2678 O O . GLU A 1 344 ? -19.737 -1.569 45.143 1.00 98.69 344 GLU A O 1
ATOM 2683 N N . TYR A 1 345 ? -19.769 -1.630 42.906 1.00 98.75 345 TYR A N 1
ATOM 2684 C CA . TYR A 1 345 ? -21.177 -2.019 42.818 1.00 98.75 345 TYR A CA 1
ATOM 2685 C C . TYR A 1 345 ? -21.456 -3.366 43.501 1.00 98.75 345 TYR A C 1
ATOM 2687 O O . TYR A 1 345 ? -22.468 -3.527 44.180 1.00 98.75 345 TYR A O 1
ATOM 2695 N N . GLN A 1 346 ? -20.558 -4.346 43.352 1.00 98.69 346 GLN A N 1
ATOM 2696 C CA . GLN A 1 346 ? -20.689 -5.638 44.032 1.00 98.69 346 GLN A CA 1
ATOM 2697 C C . GLN A 1 346 ? -20.593 -5.515 45.557 1.00 98.69 346 GLN A C 1
ATOM 2699 O O . GLN A 1 346 ? -21.285 -6.258 46.253 1.00 98.69 346 GLN A O 1
ATOM 2704 N N . LEU A 1 347 ? -19.752 -4.614 46.073 1.00 98.69 347 LEU A N 1
ATOM 2705 C CA . LEU A 1 347 ? -19.666 -4.321 47.506 1.00 98.69 347 LEU A CA 1
ATOM 2706 C C . LEU A 1 347 ? -20.948 -3.653 48.003 1.00 98.69 347 LEU A C 1
ATOM 2708 O O . LEU A 1 347 ? -21.577 -4.175 48.920 1.00 98.69 347 LEU A O 1
ATOM 2712 N N . LEU A 1 348 ? -21.408 -2.602 47.322 1.00 98.75 348 LEU A N 1
ATOM 2713 C CA . LEU A 1 348 ? -22.651 -1.911 47.665 1.00 98.75 348 LEU A CA 1
ATOM 2714 C C . LEU A 1 348 ? -23.857 -2.865 47.650 1.00 98.75 348 LEU A C 1
ATOM 2716 O O . LEU A 1 348 ? -24.682 -2.864 48.558 1.00 98.75 348 LEU A O 1
ATOM 2720 N N . ALA A 1 349 ? -23.935 -3.751 46.654 1.00 98.62 349 ALA A N 1
ATOM 2721 C CA . ALA A 1 349 ? -24.990 -4.756 46.576 1.00 98.62 349 ALA A CA 1
ATOM 2722 C C . ALA A 1 349 ? -24.956 -5.763 47.741 1.00 98.62 349 ALA A C 1
ATOM 2724 O O . ALA A 1 349 ? -26.005 -6.295 48.108 1.00 98.62 349 ALA A O 1
ATOM 2725 N N . LYS A 1 350 ? -23.780 -6.056 48.317 1.00 98.62 350 LYS A N 1
ATOM 2726 C CA . LYS A 1 350 ? -23.667 -6.873 49.538 1.00 98.62 350 LYS A CA 1
ATOM 2727 C C . LYS A 1 350 ? -24.132 -6.088 50.760 1.00 98.62 350 LYS A C 1
ATOM 2729 O O . LYS A 1 350 ? -24.966 -6.601 51.498 1.00 98.62 350 LYS A O 1
ATOM 2734 N N . GLU A 1 351 ? -23.683 -4.845 50.914 1.00 98.62 351 GLU A N 1
ATOM 2735 C CA . GLU A 1 351 ? -24.091 -3.966 52.017 1.00 98.62 351 GLU A CA 1
ATOM 2736 C C . GLU A 1 351 ? -25.614 -3.777 52.055 1.00 98.62 351 GLU A C 1
ATOM 2738 O O . GLU A 1 351 ? -26.227 -3.947 53.106 1.00 98.62 351 GLU A O 1
ATOM 2743 N N . CYS A 1 352 ? -26.258 -3.534 50.906 1.00 98.56 352 CYS A N 1
ATOM 2744 C CA . CYS A 1 352 ? -27.719 -3.436 50.822 1.00 98.56 352 CYS A CA 1
ATOM 2745 C C . CYS A 1 352 ? -28.437 -4.734 51.227 1.00 98.56 352 CYS A C 1
ATOM 2747 O O . CYS A 1 352 ? -29.513 -4.691 51.820 1.00 98.56 352 CYS A O 1
ATOM 2749 N N . LYS A 1 353 ? -27.875 -5.906 50.906 1.00 98.62 353 LYS A N 1
ATOM 2750 C CA . LYS A 1 353 ? -28.457 -7.192 51.328 1.00 98.62 353 LYS A CA 1
ATOM 2751 C C . LYS A 1 353 ? -28.332 -7.393 52.834 1.00 98.62 353 LYS A C 1
ATOM 2753 O O . LYS A 1 353 ? -29.271 -7.873 53.458 1.00 98.62 353 LYS A O 1
ATOM 2758 N N . GLU A 1 354 ? -27.195 -7.017 53.411 1.00 98.56 354 GLU A N 1
ATOM 2759 C CA . GLU A 1 354 ? -26.968 -7.095 54.854 1.00 98.56 354 GLU A CA 1
ATOM 2760 C C . GLU A 1 354 ? -27.877 -6.139 55.633 1.00 98.56 354 GLU A C 1
ATOM 2762 O O . GLU A 1 354 ? -28.403 -6.516 56.679 1.00 98.56 354 GLU A O 1
ATOM 2767 N N . THR A 1 355 ? -28.102 -4.917 55.139 1.00 98.31 355 THR A N 1
ATOM 2768 C CA . THR A 1 355 ? -29.027 -3.971 55.782 1.00 98.31 355 THR A CA 1
ATOM 2769 C C . THR A 1 355 ? -30.476 -4.442 55.698 1.00 98.31 355 THR A C 1
ATOM 2771 O O . THR A 1 355 ? -31.183 -4.365 56.700 1.00 98.31 355 THR A O 1
ATOM 2774 N N . LEU A 1 356 ? -30.906 -4.996 54.559 1.00 98.31 356 LEU A N 1
ATOM 2775 C CA . LEU A 1 356 ? -32.234 -5.605 54.423 1.00 98.31 356 LEU A CA 1
ATOM 2776 C C . LEU A 1 356 ? -32.428 -6.794 55.372 1.00 98.31 356 LEU A C 1
ATOM 2778 O O . LEU A 1 356 ? -33.478 -6.900 55.999 1.00 98.31 356 LEU A O 1
ATOM 2782 N N . ALA A 1 357 ? -31.420 -7.660 55.521 1.00 98.19 357 ALA A N 1
ATOM 2783 C CA . ALA A 1 357 ? -31.480 -8.773 56.468 1.00 98.19 357 ALA A CA 1
ATOM 2784 C C . ALA A 1 357 ? -31.648 -8.277 57.914 1.00 98.19 357 ALA A C 1
ATOM 2786 O O . ALA A 1 357 ? -32.547 -8.731 58.614 1.00 98.19 357 ALA A O 1
ATOM 2787 N N . LYS A 1 358 ? -30.860 -7.273 58.326 1.00 98.06 358 LYS A N 1
ATOM 2788 C CA . LYS A 1 358 ? -30.972 -6.660 59.661 1.00 98.06 358 LYS A CA 1
ATOM 2789 C C . LYS A 1 358 ? -32.353 -6.054 59.913 1.00 98.06 358 LYS A C 1
ATOM 2791 O O . LYS A 1 358 ? -32.884 -6.215 61.005 1.00 98.06 358 LYS A O 1
ATOM 2796 N N . LEU A 1 359 ? -32.933 -5.370 58.923 1.00 97.75 359 LEU A N 1
ATOM 2797 C CA . LEU A 1 359 ? -34.277 -4.796 59.044 1.00 97.75 359 LEU A CA 1
ATOM 2798 C C . LEU A 1 359 ? -35.342 -5.887 59.230 1.00 97.75 359 LEU A C 1
ATOM 2800 O O . LEU A 1 359 ? -36.155 -5.784 60.148 1.00 97.75 359 LEU A O 1
ATOM 2804 N N . ASN A 1 360 ? -35.285 -6.961 58.440 1.00 97.06 360 ASN A N 1
ATOM 2805 C CA . ASN A 1 360 ? -36.205 -8.096 58.572 1.00 97.06 360 ASN A CA 1
ATOM 2806 C C . ASN A 1 360 ? -36.074 -8.801 59.934 1.00 97.06 360 ASN A C 1
ATOM 2808 O O . ASN A 1 360 ? -37.082 -9.196 60.526 1.00 97.06 360 ASN A O 1
ATOM 2812 N N . ASP A 1 361 ? -34.850 -8.938 60.452 1.00 96.88 361 ASP A N 1
ATOM 2813 C CA . ASP A 1 361 ? -34.606 -9.502 61.782 1.00 96.88 361 ASP A CA 1
ATOM 2814 C C . ASP A 1 361 ? -35.217 -8.611 62.878 1.00 96.88 361 ASP A C 1
ATOM 2816 O O . ASP A 1 361 ? -35.865 -9.116 63.796 1.00 96.88 361 ASP A O 1
ATOM 2820 N N . THR A 1 362 ? -35.072 -7.283 62.768 1.00 96.69 362 THR A N 1
ATOM 2821 C CA . THR A 1 362 ? -35.678 -6.338 63.724 1.00 96.69 362 THR A CA 1
ATOM 2822 C C . THR A 1 362 ? -37.206 -6.316 63.659 1.00 96.69 362 THR A C 1
ATOM 2824 O O . THR A 1 362 ? -37.854 -6.254 64.702 1.00 96.69 362 THR A O 1
ATOM 2827 N N . GLU A 1 363 ? -37.794 -6.422 62.465 1.00 96.12 363 GLU A N 1
ATOM 2828 C CA . GLU A 1 363 ? -39.249 -6.499 62.282 1.00 96.12 363 GLU A CA 1
ATOM 2829 C C . GLU A 1 363 ? -39.815 -7.803 62.868 1.00 96.12 363 GLU A C 1
ATOM 2831 O O . GLU A 1 363 ? -40.836 -7.797 63.558 1.00 96.12 363 GLU A O 1
ATOM 2836 N N . SER A 1 364 ? -39.106 -8.919 62.676 1.00 94.88 364 SER A N 1
ATOM 2837 C CA . SER A 1 364 ? -39.474 -10.216 63.257 1.00 94.88 364 SER A CA 1
ATOM 2838 C C . SER A 1 364 ? -39.418 -10.202 64.789 1.00 94.88 364 SER A C 1
ATOM 2840 O O . SER A 1 364 ? -40.259 -10.818 65.440 1.00 94.88 364 SER A O 1
ATOM 2842 N N . GLN A 1 365 ? -38.458 -9.478 65.378 1.00 93.38 365 GLN A N 1
ATOM 2843 C CA . GLN A 1 365 ? -38.373 -9.291 66.830 1.00 93.38 365 GLN A CA 1
ATOM 2844 C C . GLN A 1 365 ? -39.494 -8.398 67.379 1.00 93.38 365 GLN A C 1
ATOM 2846 O O . GLN A 1 365 ? -39.995 -8.679 68.464 1.00 93.38 365 GLN A O 1
ATOM 2851 N N . GLN A 1 366 ? -39.911 -7.356 66.649 1.00 92.56 366 GLN A N 1
ATOM 2852 C CA . GLN A 1 366 ? -41.024 -6.491 67.064 1.00 92.56 366 GLN A CA 1
ATOM 2853 C C . GLN A 1 366 ? -42.384 -7.188 67.001 1.00 92.56 366 GLN A C 1
ATOM 2855 O O . GLN A 1 366 ? -43.195 -6.987 67.894 1.00 92.56 366 GLN A O 1
ATOM 2860 N N . ASN A 1 367 ? -42.636 -8.006 65.978 1.00 90.69 367 ASN A N 1
ATOM 2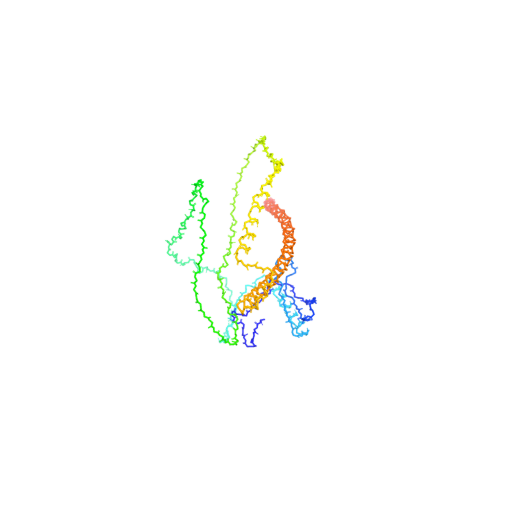861 C CA . ASN A 1 367 ? -43.924 -8.691 65.811 1.00 90.69 367 ASN A CA 1
ATOM 2862 C C . ASN A 1 367 ? -44.082 -9.943 66.698 1.00 90.69 367 ASN A C 1
ATOM 2864 O O . ASN A 1 367 ? -45.176 -10.498 66.780 1.00 90.69 367 ASN A O 1
ATOM 2868 N N . GLY A 1 368 ? -42.996 -10.427 67.310 1.00 79.94 368 GLY A N 1
ATOM 2869 C CA . GLY A 1 368 ? -42.991 -11.601 68.190 1.00 79.94 368 GLY A CA 1
ATOM 2870 C C . GLY A 1 368 ? -43.102 -11.294 69.690 1.00 79.94 368 GLY A C 1
ATOM 2871 O O . GLY A 1 368 ? -43.177 -12.238 70.478 1.00 79.94 368 GLY A O 1
ATOM 2872 N N . ALA A 1 369 ? -43.083 -10.016 70.077 1.00 57.56 369 ALA A N 1
ATOM 2873 C CA . ALA A 1 369 ? -43.310 -9.531 71.441 1.00 57.56 369 ALA A CA 1
ATOM 2874 C C . ALA A 1 369 ? -44.729 -8.967 71.566 1.00 57.56 369 ALA A C 1
ATOM 2876 O O . ALA A 1 369 ? -45.332 -9.156 72.648 1.00 57.56 369 ALA A O 1
#

Organism: Trichonephila clavata (NCBI:txid2740835)

Sequence (369 aa):
MFSSSTQSKGNEKSCGVLNLDYYDVCEENTPKDKKNPHVFIIGTSVRGFFDNRHQFAAESADELQAWIRAIQSAIEEARVSRRKPGRKRHLEGKSPDLSTSSQESEGTSTACLVNATKDRARGPQGRRLPQRKSMMPASRSIEENDIRQRSISLSDQHRTNAIGEEDSSPSSKSPTDSKWLSLSMEEVDRNKEDGSDNQRSSSVFDLPQQKEEILPQKPQKRVGNLLGQHAALTKELEMRLKSGRTPGHVRAPSEDEEEGESRMDAKMEQLASKVNSTTEALSSLEEKVSMLSRRMEAVREKNENATSQVGDVLLQVTVTLQEAERINAECKRALADANKAKTEYQLLAKECKETLAKLNDTESQQNGA